Protein AF-J3NZW6-F1 (afdb_monomer)

Solvent-accessible surface area (backbone atoms only — not comparable to full-atom values): 16755 Å² total; per-residue (Å²): 131,81,60,64,91,64,55,76,52,86,97,54,78,79,66,61,95,86,66,55,85,63,60,84,50,62,57,67,63,24,60,74,58,52,78,69,89,64,78,87,44,62,66,60,13,40,50,54,42,51,54,52,52,49,52,54,51,55,58,45,57,79,78,45,99,78,86,88,82,88,79,94,70,63,64,76,53,42,59,76,77,47,64,92,58,64,31,61,64,46,78,59,50,50,42,39,22,74,95,58,57,14,55,60,56,39,45,66,39,48,45,82,31,44,33,48,44,91,82,34,75,76,18,34,40,38,35,33,29,74,49,50,54,59,56,46,49,62,74,70,48,92,53,93,55,52,63,59,27,39,55,59,46,53,62,36,46,88,73,56,74,70,81,76,45,97,67,77,96,82,56,80,75,60,49,58,73,55,36,49,59,56,47,52,50,49,53,52,45,60,70,45,23,66,43,62,50,68,56,65,64,41,43,52,51,42,40,60,76,67,37,48,68,62,52,23,56,80,52,50,27,39,74,49,95,68,63,88,87,54,59,56,46,79,54,54,65,80,92,83,64,71,41,76,67,50,23,52,53,48,49,50,45,74,70,41,81,58,75,29,60,44,38,43,49,38,32,31,52,51,74,80,80,79,77,79,78,80,125

pLDDT: mean 87.05, std 14.54, range [38.03, 98.69]

Foldseek 3Di:
DPDCVQCVDPPDHRDDPPDDPLQVDDQVVLLVQDDDPPNPPSVNSVVSVVVVVVVVVVVVVVPDDDDDDDDPDDLQCVCVVDPPAADLEAEPEACCEPVHCHVQSSLVRPLVRYDACVVPVSRKYKYKHQCQLVVLDVVVPDDPCLVVLLVLLLLLEDDDVVVVDPDDDDDDVCCPVVVCVNVVSVVLSVLQSSLSDPLVVSVVVSCVVRVVVVSQVVSQKDWDPADDPAHQQNLRQDSPDNDPVSSVSSVSSSPHSGSNNIGMIMMGGHDDDPPPPDD

Radius of gyration: 23.33 Å; Cα contacts (8 Å, |Δi|>4): 301; chains: 1; bounding box: 81×37×60 Å

Nearest PDB structures (foldseek):
  6f5z-assembly1_A  TM=4.588E-01  e=3.266E-01  Haloferax volcanii DS2
  6f5z-assembly1_B  TM=4.460E-01  e=4.557E-01  Haloferax volcanii DS2

Sequence (279 aa):
MSNSTFFQEKDVWPMMDSSDPLAGWSLPDVLDSQRGPARKDAYGALYEYIFNRGREFHGQLAFRKISFELCCTDVRLLKDMIPNKKFDRIEASNICDTGYLGIESTLDAVSPMLKTPEVNDKATILMVFLNAVEEVVMSLGPTSDDEKVFEKVMEYMDKPAQFSSLAPFTSMMAAVSLRDEALNFTIRSMAAKDTARDIDMIFDAYMKRFRFDDVGVTRGVQMKEKNTIVEKWPMRFYFNGPTAKAKKEFARLLSSHHIGHERYVEWKAMRKFVIEESL

Secondary structure (DSSP, 8-state):
---TTT--STT---S-TT--GGGGS-HHHHHHT--SS-TT-HHHHHHHHHHHHHHHHHHHHTTS--------S-HHHHHHHSTT--BSEEE-TTTTSTTTTHHHHHHHHHGGGBPPTTT-TT-EEEEEESSHHHHHHHHH-S-TTHHHHHHHHHTTS---GGGG-------TTHHHHHHHHHHHHHHHHHHHGGGGS-HHHHHHHHHHHTTHHHHHHHTTEEE-SS-SSS-SSTT----S---HHHHHHHHHHHTSS--S-PEEEEEEEPPP-------

Structure (mmCIF, N/CA/C/O backbone):
data_AF-J3NZW6-F1
#
_entry.id   AF-J3NZW6-F1
#
loop_
_atom_site.group_PDB
_atom_site.id
_atom_site.type_symbol
_atom_site.label_atom_id
_atom_site.label_alt_id
_atom_site.label_comp_id
_atom_site.label_asym_id
_atom_site.label_entity_id
_atom_site.label_seq_id
_atom_site.pdbx_PDB_ins_code
_atom_site.Cartn_x
_atom_site.Cartn_y
_atom_site.Cartn_z
_atom_site.occupancy
_atom_site.B_iso_or_equiv
_atom_site.auth_seq_id
_atom_site.auth_comp_id
_atom_site.auth_asym_id
_atom_site.auth_atom_id
_atom_site.pdbx_PDB_model_num
ATOM 1 N N . MET A 1 1 ? 21.326 -6.598 25.725 1.00 47.84 1 MET A N 1
ATOM 2 C CA . MET A 1 1 ? 20.199 -7.533 25.512 1.00 47.84 1 MET A CA 1
ATOM 3 C C . MET A 1 1 ? 19.715 -7.330 24.088 1.00 47.84 1 MET A C 1
ATOM 5 O O . MET A 1 1 ? 19.613 -6.173 23.691 1.00 47.84 1 MET A O 1
ATOM 9 N N . SER A 1 2 ? 19.512 -8.394 23.306 1.00 60.72 2 SER A N 1
ATOM 10 C CA . SER A 1 2 ? 18.897 -8.255 21.980 1.00 60.72 2 SER A CA 1
ATOM 11 C C . SER A 1 2 ? 17.422 -7.873 22.147 1.00 60.72 2 SER A C 1
ATOM 13 O O . SER A 1 2 ? 16.807 -8.175 23.170 1.00 60.72 2 SER A O 1
ATOM 15 N N . ASN A 1 3 ? 16.869 -7.141 21.182 1.00 65.31 3 ASN A N 1
ATOM 16 C CA . ASN A 1 3 ? 15.463 -6.758 21.210 1.00 65.31 3 ASN A CA 1
ATOM 17 C C . ASN A 1 3 ? 14.594 -8.011 20.998 1.00 65.31 3 ASN A C 1
ATOM 19 O O . ASN A 1 3 ? 14.574 -8.563 19.898 1.00 65.31 3 ASN A O 1
ATOM 23 N N . SER A 1 4 ? 13.876 -8.444 22.035 1.00 68.88 4 SER A N 1
ATOM 24 C CA . SER A 1 4 ? 13.038 -9.651 22.012 1.00 68.88 4 SER A CA 1
ATOM 25 C C . SER A 1 4 ? 11.886 -9.589 21.005 1.00 68.88 4 SER A C 1
ATOM 27 O O . SER A 1 4 ? 11.333 -10.625 20.663 1.00 68.88 4 SER A O 1
ATOM 29 N N . THR A 1 5 ? 11.532 -8.403 20.501 1.00 68.31 5 THR A N 1
ATOM 30 C CA . THR A 1 5 ? 10.550 -8.255 19.418 1.00 68.31 5 THR A CA 1
ATOM 31 C C . THR A 1 5 ? 11.090 -8.782 18.087 1.00 68.31 5 THR A C 1
ATOM 33 O O . THR A 1 5 ? 10.335 -9.374 17.322 1.00 68.31 5 THR A O 1
ATOM 36 N N . PHE A 1 6 ? 12.388 -8.595 17.820 1.00 67.38 6 PHE A N 1
ATOM 37 C CA . PHE A 1 6 ? 13.026 -8.979 16.554 1.00 67.38 6 PHE A CA 1
ATOM 38 C C . PHE A 1 6 ? 13.769 -10.313 16.637 1.00 67.38 6 PHE A C 1
ATOM 40 O O . PHE A 1 6 ? 13.796 -11.058 15.668 1.00 67.38 6 PHE A O 1
ATOM 47 N N . PHE A 1 7 ? 14.362 -10.634 17.786 1.00 79.81 7 PHE A N 1
ATOM 48 C CA . PHE A 1 7 ? 15.174 -11.839 17.970 1.00 79.81 7 PHE A CA 1
ATOM 49 C C . PHE A 1 7 ? 14.420 -12.851 18.834 1.00 79.81 7 PHE A C 1
ATOM 51 O O . PHE A 1 7 ? 14.743 -13.039 20.007 1.00 79.81 7 PHE A O 1
ATOM 58 N N . GLN A 1 8 ? 13.368 -13.435 18.256 1.00 79.69 8 GLN A N 1
ATOM 59 C CA . GLN A 1 8 ? 12.495 -14.399 18.939 1.00 79.69 8 GLN A CA 1
ATOM 60 C C . GLN A 1 8 ? 13.114 -15.800 18.999 1.00 79.69 8 GLN A C 1
ATOM 62 O O . GLN A 1 8 ? 12.928 -16.519 19.978 1.00 79.69 8 GLN A O 1
ATOM 67 N N . GLU A 1 9 ? 13.895 -16.161 17.981 1.00 82.31 9 GLU A N 1
ATOM 68 C CA . GLU A 1 9 ? 14.569 -17.450 17.878 1.00 82.31 9 GLU A CA 1
ATOM 69 C C . GLU A 1 9 ? 16.084 -17.283 17.986 1.00 82.31 9 GLU A C 1
ATOM 71 O O . GLU A 1 9 ? 16.679 -16.322 17.489 1.00 82.31 9 GLU A O 1
ATOM 76 N N . LYS A 1 10 ? 16.721 -18.226 18.682 1.00 83.00 10 LYS A N 1
ATOM 77 C CA . LYS A 1 10 ? 18.170 -18.229 18.852 1.00 83.00 10 LYS A CA 1
ATOM 78 C C . LYS A 1 10 ? 18.830 -18.657 17.542 1.00 83.00 10 LYS A C 1
ATOM 80 O O . LYS A 1 10 ? 18.403 -19.631 16.936 1.00 83.00 10 LYS A O 1
ATOM 85 N N . ASP A 1 11 ? 19.895 -17.957 17.160 1.00 83.69 11 ASP A N 1
ATOM 86 C CA . ASP A 1 11 ? 20.720 -18.269 15.986 1.00 83.69 11 ASP A CA 1
ATOM 87 C C . ASP A 1 11 ? 19.961 -18.180 14.641 1.00 83.69 11 ASP A C 1
ATOM 89 O O . ASP A 1 11 ? 20.434 -18.681 13.622 1.00 83.69 11 ASP A O 1
ATOM 93 N N . VAL A 1 12 ? 18.815 -17.485 14.620 1.00 83.50 12 VAL A N 1
ATOM 94 C CA . VAL A 1 12 ? 18.025 -17.201 13.414 1.00 83.50 12 VAL A CA 1
ATOM 95 C C . VAL A 1 12 ? 18.106 -15.715 13.087 1.00 83.50 12 VAL A C 1
ATOM 97 O O . VAL A 1 12 ? 17.870 -14.851 13.936 1.00 83.50 12 VAL A O 1
ATOM 100 N N . TRP A 1 13 ? 18.441 -15.409 11.834 1.00 82.38 13 TRP A N 1
ATOM 101 C CA . TRP A 1 13 ? 18.357 -14.050 11.315 1.00 82.38 13 TRP A CA 1
ATOM 102 C C . TRP A 1 13 ? 16.900 -13.751 10.923 1.00 82.38 13 TRP A C 1
ATOM 104 O O . TRP A 1 13 ? 16.357 -14.461 10.079 1.00 82.38 13 TRP A O 1
ATOM 114 N N . PRO A 1 14 ? 16.242 -12.739 11.523 1.00 81.25 14 PRO A N 1
ATOM 115 C CA . PRO A 1 14 ? 14.796 -12.548 11.366 1.00 81.25 14 PRO A CA 1
ATOM 116 C C . PRO A 1 14 ? 14.396 -11.850 10.059 1.00 81.25 14 PRO A C 1
ATOM 118 O O . PRO A 1 14 ? 13.212 -11.768 9.746 1.00 81.25 14 PRO A O 1
ATOM 121 N N . MET A 1 15 ? 15.357 -11.296 9.318 1.00 84.06 15 MET A N 1
ATOM 122 C CA . MET A 1 15 ? 15.111 -10.558 8.078 1.00 84.06 15 MET A CA 1
ATOM 123 C C . MET A 1 15 ? 15.501 -11.414 6.872 1.00 84.06 15 MET A C 1
ATOM 125 O O . MET A 1 15 ? 16.484 -12.145 6.923 1.00 84.06 15 MET A O 1
ATOM 129 N N . MET A 1 16 ? 14.767 -11.307 5.768 1.00 84.81 16 MET A N 1
ATOM 130 C CA . MET A 1 16 ? 15.161 -11.952 4.511 1.00 84.81 16 MET A CA 1
ATOM 131 C C . MET A 1 16 ? 16.402 -11.268 3.926 1.00 84.81 16 MET A C 1
ATOM 133 O O . MET A 1 16 ? 16.649 -10.091 4.199 1.00 84.81 16 MET A O 1
ATOM 137 N N . ASP A 1 17 ? 17.162 -11.981 3.100 1.00 83.94 17 ASP A N 1
ATOM 138 C CA . ASP A 1 17 ? 18.293 -11.432 2.339 1.00 83.94 17 ASP A CA 1
ATOM 139 C C . ASP A 1 17 ? 17.876 -10.291 1.394 1.00 83.94 17 ASP A C 1
ATOM 141 O O . ASP A 1 17 ? 18.661 -9.384 1.132 1.00 83.94 17 ASP A O 1
ATOM 145 N N . SER A 1 18 ? 16.614 -10.289 0.964 1.00 82.88 18 SER A N 1
ATOM 146 C CA . SER A 1 18 ? 15.983 -9.229 0.177 1.00 82.88 18 SER A CA 1
ATOM 147 C C . SER A 1 18 ? 15.475 -8.032 0.997 1.00 82.88 18 SER A C 1
ATOM 149 O O . SER A 1 18 ? 14.780 -7.178 0.449 1.00 82.88 18 SER A O 1
ATOM 151 N N . SER A 1 19 ? 15.725 -7.975 2.310 1.00 87.31 19 SER A N 1
ATOM 152 C CA . SER A 1 19 ? 15.207 -6.888 3.154 1.00 87.31 19 SER A CA 1
ATOM 153 C C . SER A 1 19 ? 15.996 -5.599 2.934 1.00 87.31 19 SER A C 1
ATOM 155 O O . SER A 1 19 ? 17.181 -5.531 3.256 1.00 87.31 19 SER A O 1
ATOM 157 N N . ASP A 1 20 ? 15.318 -4.554 2.464 1.00 90.06 20 ASP A N 1
ATOM 158 C CA . ASP A 1 20 ? 15.887 -3.221 2.259 1.00 90.06 20 ASP A CA 1
ATOM 159 C C . ASP A 1 20 ? 15.124 -2.194 3.118 1.00 90.06 20 ASP A C 1
ATOM 161 O O . ASP A 1 20 ? 13.893 -2.108 3.035 1.00 90.06 20 ASP A O 1
ATOM 165 N N . PRO A 1 21 ? 15.804 -1.384 3.951 1.00 89.94 21 PRO A N 1
ATOM 166 C CA . PRO A 1 21 ? 15.145 -0.364 4.764 1.00 89.94 21 PRO A CA 1
ATOM 167 C C . PRO A 1 21 ? 14.428 0.722 3.942 1.00 89.94 21 PRO A C 1
ATOM 169 O O . PRO A 1 21 ? 13.543 1.387 4.482 1.00 89.94 21 PRO A O 1
ATOM 172 N N . LEU A 1 22 ? 14.752 0.902 2.656 1.00 91.00 22 LEU A N 1
ATOM 173 C CA . LEU A 1 22 ? 14.017 1.788 1.747 1.00 91.00 22 LEU A CA 1
ATOM 174 C C . LEU A 1 22 ? 12.595 1.286 1.466 1.00 91.00 22 LEU A C 1
ATOM 176 O O . LEU A 1 22 ? 11.746 2.091 1.092 1.00 91.00 22 LEU A O 1
ATOM 180 N N . ALA A 1 23 ? 12.305 -0.004 1.669 1.00 88.62 23 ALA A N 1
ATOM 181 C CA . ALA A 1 23 ? 10.992 -0.584 1.386 1.00 88.62 23 ALA A CA 1
ATOM 182 C C . ALA A 1 23 ? 9.859 -0.005 2.246 1.00 88.62 23 ALA A C 1
ATOM 184 O O . ALA A 1 23 ? 8.700 -0.022 1.843 1.00 88.62 23 ALA A O 1
ATOM 185 N N . GLY A 1 24 ? 10.187 0.535 3.422 1.00 86.12 24 GLY A N 1
ATOM 186 C CA . GLY A 1 24 ? 9.211 1.138 4.330 1.00 86.12 24 GLY A CA 1
ATOM 187 C C . GLY A 1 24 ? 8.866 2.599 4.030 1.00 86.12 24 GLY A C 1
ATOM 188 O O . GLY A 1 24 ? 8.102 3.195 4.789 1.00 86.12 24 GLY A O 1
ATOM 189 N N . TRP A 1 25 ? 9.449 3.209 2.991 1.00 91.00 25 TRP A N 1
ATOM 190 C CA . TRP A 1 25 ? 9.383 4.656 2.785 1.00 91.00 25 TRP A CA 1
ATOM 191 C C . TRP A 1 25 ? 9.182 5.042 1.320 1.00 91.00 25 TRP A C 1
ATOM 193 O O . TRP A 1 25 ? 9.655 4.381 0.401 1.00 91.00 25 TRP A O 1
ATOM 203 N N . SER A 1 26 ? 8.516 6.180 1.107 1.00 89.62 26 SER A N 1
ATOM 204 C CA . SER A 1 26 ? 8.363 6.790 -0.217 1.00 89.62 26 SER A CA 1
ATOM 205 C C . SER A 1 26 ? 9.736 7.150 -0.783 1.00 89.62 26 SER A C 1
ATOM 207 O O . SER A 1 26 ? 10.377 8.103 -0.334 1.00 89.62 26 SER A O 1
ATOM 209 N N . LEU A 1 27 ? 10.195 6.386 -1.778 1.00 90.69 27 LEU A N 1
ATOM 210 C CA . LEU A 1 27 ? 11.493 6.614 -2.410 1.00 90.69 27 LEU A CA 1
ATOM 211 C C . LEU A 1 27 ? 11.623 8.037 -2.993 1.00 90.69 27 LEU A C 1
ATOM 213 O O . LEU A 1 27 ? 12.675 8.646 -2.789 1.00 90.69 27 LEU A O 1
ATOM 217 N N . PRO A 1 28 ? 10.604 8.619 -3.664 1.00 88.56 28 PRO A N 1
ATOM 218 C CA . PRO A 1 28 ? 10.657 10.019 -4.080 1.00 88.56 28 PRO A CA 1
ATOM 219 C C . PRO A 1 28 ? 10.885 10.978 -2.909 1.00 88.56 28 PRO A C 1
ATOM 221 O O . PRO A 1 28 ? 11.808 11.785 -2.976 1.00 88.56 28 PRO A O 1
ATOM 224 N N . ASP A 1 29 ? 10.125 10.847 -1.817 1.00 90.81 29 ASP A N 1
ATOM 225 C CA . ASP A 1 29 ? 10.254 11.747 -0.664 1.00 90.81 29 ASP A CA 1
ATOM 226 C C . ASP A 1 29 ? 11.621 11.614 0.011 1.00 90.81 29 ASP A C 1
ATOM 228 O O . ASP A 1 29 ? 12.212 12.611 0.422 1.00 90.81 29 ASP A O 1
ATOM 232 N N . VAL A 1 30 ? 12.142 10.387 0.105 1.00 92.06 30 VAL A N 1
ATOM 233 C CA . VAL A 1 30 ? 13.472 10.114 0.653 1.00 92.06 30 VAL A CA 1
ATOM 234 C C . VAL A 1 30 ? 14.543 10.779 -0.207 1.00 92.06 30 VAL A C 1
ATOM 236 O O . VAL A 1 30 ? 15.325 11.583 0.302 1.00 92.06 30 VAL A O 1
ATOM 239 N N . LEU A 1 31 ? 14.566 10.495 -1.511 1.00 89.56 31 LEU A N 1
ATOM 240 C CA . LEU A 1 31 ? 15.599 11.011 -2.412 1.00 89.56 31 LEU A CA 1
ATOM 241 C C . LEU A 1 31 ? 15.528 12.534 -2.565 1.00 89.56 31 LEU A C 1
ATOM 243 O O . LEU A 1 31 ? 16.568 13.188 -2.624 1.00 89.56 31 LEU A O 1
ATOM 247 N N . ASP A 1 32 ? 14.324 13.104 -2.598 1.00 87.69 32 ASP A N 1
ATOM 248 C CA . ASP A 1 32 ? 14.125 14.547 -2.734 1.00 87.69 32 ASP A CA 1
ATOM 249 C C . ASP A 1 32 ? 14.377 15.294 -1.399 1.00 87.69 32 ASP A C 1
ATOM 251 O O . ASP A 1 32 ? 14.558 16.514 -1.394 1.00 87.69 32 ASP A O 1
ATOM 255 N N . SER A 1 33 ? 14.460 14.583 -0.264 1.00 85.81 33 SER A N 1
ATOM 256 C CA . SER A 1 33 ? 14.823 15.162 1.041 1.00 85.81 33 SER A CA 1
ATOM 257 C C . SER A 1 33 ? 16.326 15.344 1.269 1.00 85.81 33 SER A C 1
ATOM 259 O O . SER A 1 33 ? 16.699 16.034 2.221 1.00 85.81 33 SER A O 1
ATOM 261 N N . GLN A 1 34 ? 17.179 14.764 0.415 1.00 84.06 34 GLN A N 1
ATOM 262 C CA . GLN A 1 34 ? 18.634 14.788 0.567 1.00 84.06 34 GLN A CA 1
ATOM 263 C C . GLN A 1 34 ? 19.181 16.221 0.529 1.00 84.06 34 GLN A C 1
ATOM 265 O O . GLN A 1 34 ? 19.080 16.916 -0.486 1.00 84.06 34 GLN A O 1
ATOM 270 N N . ARG A 1 35 ? 19.812 16.659 1.625 1.00 80.12 35 ARG A N 1
ATOM 271 C CA . ARG A 1 35 ? 20.430 17.999 1.725 1.00 80.12 35 ARG A CA 1
ATOM 272 C C . ARG A 1 35 ? 21.949 17.955 1.867 1.00 80.12 35 ARG A C 1
ATOM 274 O O . ARG A 1 35 ? 22.599 18.984 1.680 1.00 80.12 35 ARG A O 1
ATOM 281 N N . GLY A 1 36 ? 22.511 16.788 2.181 1.00 76.25 36 GLY A N 1
ATOM 282 C CA . GLY A 1 36 ? 23.947 16.584 2.344 1.00 76.25 36 GLY A CA 1
ATOM 283 C C . GLY A 1 36 ? 24.780 16.678 1.049 1.00 76.25 36 GLY A C 1
ATOM 284 O O . GLY A 1 36 ? 24.255 16.643 -0.067 1.00 76.25 36 GLY A O 1
ATOM 285 N N . PRO A 1 37 ? 26.119 16.772 1.178 1.00 82.00 37 PRO A N 1
ATOM 286 C CA . PRO A 1 37 ? 27.039 16.889 0.041 1.00 82.00 37 PRO A CA 1
ATOM 287 C C . PRO A 1 37 ? 27.169 15.595 -0.781 1.00 82.00 37 PRO A C 1
ATOM 289 O O . PRO A 1 37 ? 27.567 15.649 -1.947 1.00 82.00 37 PRO A O 1
ATOM 292 N N . ALA A 1 38 ? 26.821 14.441 -0.202 1.00 84.50 38 ALA A N 1
ATOM 293 C CA . ALA A 1 38 ? 26.913 13.122 -0.827 1.00 84.50 38 ALA A CA 1
ATOM 294 C C . ALA A 1 38 ? 25.751 12.865 -1.804 1.00 84.50 38 ALA A C 1
ATOM 296 O O . ALA A 1 38 ? 24.910 11.996 -1.595 1.00 84.50 38 ALA A O 1
ATOM 297 N N . ARG A 1 39 ? 25.695 13.641 -2.892 1.00 75.81 39 ARG A N 1
ATOM 298 C CA . ARG A 1 39 ? 24.674 13.494 -3.940 1.00 75.81 39 ARG A CA 1
ATOM 299 C C . ARG A 1 39 ? 24.650 12.043 -4.436 1.00 75.81 39 ARG A C 1
ATOM 301 O O . ARG A 1 39 ? 25.685 11.554 -4.882 1.00 75.81 39 ARG A O 1
ATOM 308 N N . LYS A 1 40 ? 23.466 11.412 -4.436 1.00 83.88 40 LYS A N 1
ATOM 309 C CA . LYS A 1 40 ? 23.205 10.001 -4.818 1.00 83.88 40 LYS A CA 1
ATOM 310 C C . LYS A 1 40 ? 23.440 8.947 -3.727 1.00 83.88 40 LYS A C 1
ATOM 312 O O . LYS A 1 40 ? 23.304 7.763 -4.018 1.00 83.88 40 LYS A O 1
ATOM 317 N N . ASP A 1 41 ? 23.737 9.340 -2.493 1.00 90.88 41 ASP A N 1
ATOM 318 C CA . ASP A 1 41 ? 23.682 8.409 -1.361 1.00 90.88 41 ASP A CA 1
ATOM 319 C C . ASP A 1 41 ? 22.223 8.183 -0.921 1.00 90.88 41 ASP A C 1
ATOM 321 O O . ASP A 1 41 ? 21.672 8.969 -0.151 1.00 90.88 41 ASP A O 1
ATOM 325 N N . ALA A 1 42 ? 21.578 7.137 -1.448 1.00 90.19 42 ALA A N 1
ATOM 326 C CA . ALA A 1 42 ? 20.180 6.823 -1.141 1.00 90.19 42 ALA A CA 1
ATOM 327 C C . ALA A 1 42 ? 19.966 6.443 0.336 1.00 90.19 42 ALA A C 1
ATOM 329 O O . ALA A 1 42 ? 18.947 6.806 0.922 1.00 90.19 42 ALA A O 1
ATOM 330 N N . TYR A 1 43 ? 20.936 5.770 0.959 1.00 92.12 43 TYR A N 1
ATOM 331 C CA . TYR A 1 43 ? 20.846 5.376 2.366 1.00 92.12 43 TYR A CA 1
ATOM 332 C C . TYR A 1 43 ? 21.149 6.544 3.305 1.00 92.12 43 TYR A C 1
ATOM 334 O O . TYR A 1 43 ? 20.481 6.699 4.325 1.00 92.12 43 TYR A O 1
ATOM 342 N N . GLY A 1 44 ? 22.089 7.417 2.941 1.00 92.19 44 GLY A N 1
ATOM 343 C CA . GLY A 1 44 ? 22.295 8.693 3.625 1.00 92.19 44 GLY A CA 1
ATOM 344 C C . GLY A 1 44 ? 21.057 9.588 3.546 1.00 92.19 44 GLY A C 1
ATOM 345 O O . GLY A 1 44 ? 20.648 10.162 4.556 1.00 92.19 44 GLY A O 1
ATOM 346 N N . ALA A 1 45 ? 20.399 9.643 2.382 1.00 92.75 45 ALA A N 1
ATOM 347 C CA . ALA A 1 45 ? 19.119 10.333 2.223 1.00 92.75 45 ALA A CA 1
ATOM 348 C C . ALA A 1 45 ? 18.027 9.723 3.120 1.00 92.75 45 ALA A C 1
ATOM 350 O O . ALA A 1 45 ? 17.308 10.456 3.796 1.00 92.75 45 ALA A O 1
ATOM 351 N N . LEU A 1 46 ? 17.944 8.388 3.191 1.00 93.56 46 LEU A N 1
ATOM 352 C CA . LEU A 1 46 ? 17.014 7.694 4.083 1.00 93.56 46 LEU A CA 1
ATOM 353 C C . LEU A 1 46 ? 17.278 8.024 5.555 1.00 93.56 46 LEU A C 1
ATOM 355 O O . LEU A 1 46 ? 16.340 8.310 6.298 1.00 93.56 46 LEU A O 1
ATOM 359 N N . TYR A 1 47 ? 18.542 8.022 5.977 1.00 92.56 47 TYR A N 1
ATOM 360 C CA . TYR A 1 47 ? 18.923 8.400 7.334 1.00 92.56 47 TYR A CA 1
ATOM 361 C C . TYR A 1 47 ? 18.471 9.827 7.665 1.00 92.56 47 TYR A C 1
ATOM 363 O O . TYR A 1 47 ? 17.802 10.032 8.679 1.00 92.56 47 TYR A O 1
ATOM 371 N N . GLU A 1 48 ? 18.785 10.803 6.805 1.00 91.69 48 GLU A N 1
ATOM 372 C CA . GLU A 1 48 ? 18.360 12.196 6.990 1.00 91.69 48 GLU A CA 1
ATOM 373 C C . GLU A 1 48 ? 16.828 12.301 7.064 1.00 91.69 48 GLU A C 1
ATOM 375 O O . GLU A 1 48 ? 16.295 12.975 7.952 1.00 91.69 48 GLU A O 1
ATOM 380 N N . TYR A 1 49 ? 16.115 11.599 6.178 1.00 93.44 49 TYR A N 1
ATOM 381 C CA . TYR A 1 49 ? 14.654 11.569 6.144 1.00 93.44 49 TYR A CA 1
ATOM 382 C C . TYR A 1 49 ? 14.056 11.034 7.453 1.00 93.44 49 TYR A C 1
ATOM 384 O O . TYR A 1 49 ? 13.245 11.713 8.090 1.00 93.44 49 TYR A O 1
ATOM 392 N N . ILE A 1 50 ? 14.482 9.843 7.890 1.00 94.44 50 ILE A N 1
ATOM 393 C CA . ILE A 1 50 ? 13.987 9.194 9.113 1.00 94.44 50 ILE A CA 1
ATOM 394 C C . ILE A 1 50 ? 14.334 10.032 10.339 1.00 94.44 50 ILE A C 1
ATOM 396 O O . ILE A 1 50 ? 13.484 10.228 11.209 1.00 94.44 50 ILE A O 1
ATOM 400 N N . PHE A 1 51 ? 15.558 10.557 10.415 1.00 93.31 51 PHE A N 1
ATOM 401 C CA . PHE A 1 51 ? 15.988 11.389 11.534 1.00 93.31 51 PHE A CA 1
ATOM 402 C C . PHE A 1 51 ? 15.104 12.634 11.670 1.00 93.31 51 PHE A C 1
ATOM 404 O O . PHE A 1 51 ? 14.616 12.941 12.762 1.00 93.31 51 PHE A O 1
ATOM 411 N N . ASN A 1 52 ? 14.829 13.319 10.559 1.00 93.69 52 ASN A N 1
ATOM 412 C CA . ASN A 1 52 ? 13.954 14.488 10.554 1.00 93.69 52 ASN A CA 1
ATO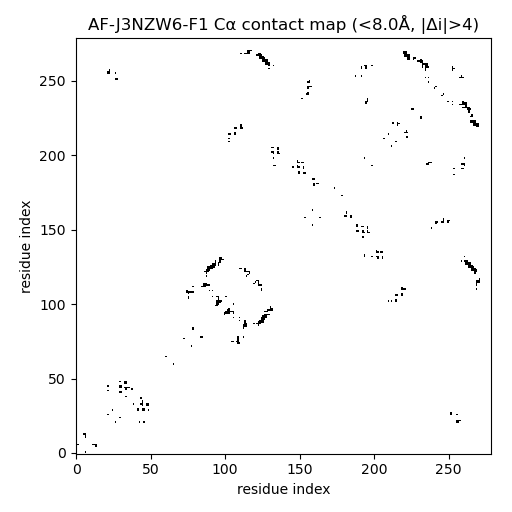M 413 C C . ASN A 1 52 ? 12.511 14.121 10.923 1.00 93.69 52 ASN A C 1
ATOM 415 O O . ASN A 1 52 ? 11.925 14.773 11.791 1.00 93.69 52 ASN A O 1
ATOM 419 N N . ARG A 1 53 ? 11.964 13.033 10.366 1.00 94.56 53 ARG A N 1
ATOM 420 C CA . ARG A 1 53 ? 10.613 12.562 10.708 1.00 94.56 53 ARG A CA 1
ATOM 421 C C . ARG A 1 53 ? 10.498 12.154 12.178 1.00 94.56 53 ARG A C 1
ATOM 423 O O . ARG A 1 53 ? 9.489 12.442 12.819 1.00 94.56 53 ARG A O 1
ATOM 430 N N . GLY A 1 54 ? 11.543 11.548 12.740 1.00 95.00 54 GLY A N 1
ATOM 431 C CA . GLY A 1 54 ? 11.637 11.217 14.160 1.00 95.00 54 GLY A CA 1
ATOM 432 C C . GLY A 1 54 ? 11.632 12.461 15.051 1.00 95.00 54 GLY A C 1
ATOM 433 O O . GLY A 1 54 ? 10.922 12.492 16.056 1.00 95.00 54 GLY A O 1
ATOM 434 N N . ARG A 1 55 ? 12.352 13.523 14.664 1.00 95.19 55 ARG A N 1
ATOM 435 C CA . ARG A 1 55 ? 12.324 14.811 15.379 1.00 95.19 55 ARG A CA 1
ATOM 436 C C . ARG A 1 55 ? 10.952 15.474 15.329 1.00 95.19 55 ARG A C 1
ATOM 438 O O . ARG A 1 55 ? 10.486 15.967 16.355 1.00 95.19 55 ARG A O 1
ATOM 445 N N . GLU A 1 56 ? 10.310 15.479 14.164 1.00 94.81 56 GLU A N 1
ATOM 446 C CA . GLU A 1 56 ? 8.948 15.997 13.994 1.00 94.81 56 GLU A CA 1
ATOM 447 C C . GLU A 1 56 ? 7.963 15.231 14.879 1.00 94.81 56 GLU A C 1
ATOM 449 O O . GLU A 1 56 ? 7.219 15.840 15.648 1.00 94.81 56 GLU A O 1
ATOM 454 N N . PHE A 1 57 ? 8.008 13.898 14.826 1.00 94.25 57 PHE A N 1
ATOM 455 C CA . PHE A 1 57 ? 7.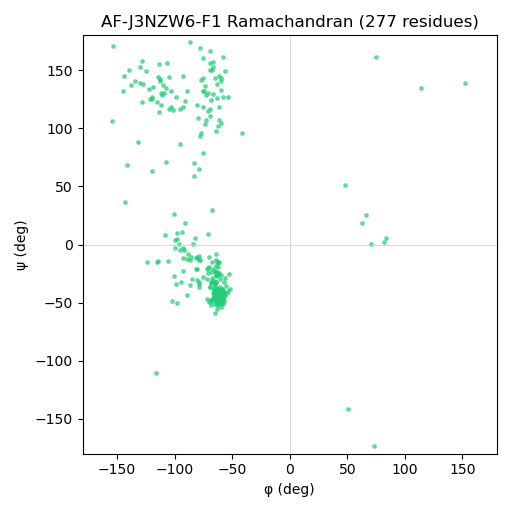164 13.027 15.634 1.00 94.25 57 PHE A CA 1
ATOM 456 C C . PHE A 1 57 ? 7.380 13.249 17.134 1.00 94.25 57 PHE A C 1
ATOM 458 O O . PHE A 1 57 ? 6.414 13.478 17.859 1.00 94.25 57 PHE A O 1
ATOM 465 N N . HIS A 1 58 ? 8.633 13.277 17.594 1.00 94.19 58 HIS A N 1
ATOM 466 C CA . HIS A 1 58 ? 8.965 13.583 18.986 1.00 94.19 58 HIS A CA 1
ATOM 467 C C . HIS A 1 58 ? 8.433 14.960 19.409 1.00 94.19 58 HIS A C 1
ATOM 469 O O . HIS A 1 58 ? 7.866 15.102 20.490 1.00 94.19 58 HIS A O 1
ATOM 475 N N . GLY A 1 59 ? 8.544 15.967 18.536 1.00 94.81 59 GLY A N 1
ATOM 476 C CA . GLY A 1 59 ? 7.940 17.278 18.759 1.00 94.81 59 GLY A CA 1
ATOM 477 C C . GLY A 1 59 ? 6.422 17.203 18.946 1.00 94.81 59 GLY A C 1
ATOM 478 O O . GLY A 1 59 ? 5.887 17.858 19.834 1.00 94.81 59 GLY A O 1
ATOM 479 N N . GLN A 1 60 ? 5.722 16.367 18.173 1.00 94.25 60 GLN A N 1
ATOM 480 C CA . GLN A 1 60 ? 4.275 16.166 18.320 1.00 94.25 60 GLN A CA 1
ATOM 481 C C . GLN A 1 60 ? 3.895 15.444 19.622 1.00 94.25 60 GLN A C 1
ATOM 483 O O . GLN A 1 60 ? 2.837 15.749 20.178 1.00 94.25 60 GLN A O 1
ATOM 488 N N . LEU A 1 61 ? 4.733 14.532 20.134 1.00 92.56 61 LEU A N 1
ATOM 489 C CA . LEU A 1 61 ? 4.480 13.836 21.406 1.00 92.56 61 LEU A CA 1
ATOM 490 C C . LEU A 1 61 ? 4.373 14.807 22.592 1.00 92.56 61 LEU A C 1
ATOM 492 O O . LEU A 1 61 ? 3.624 14.539 23.525 1.00 92.56 61 LEU A O 1
ATOM 496 N N . ALA A 1 62 ? 5.064 15.950 22.542 1.00 90.50 62 ALA A N 1
ATOM 497 C CA . ALA A 1 62 ? 4.999 16.961 23.598 1.00 90.50 62 ALA A CA 1
ATOM 498 C C . ALA A 1 62 ? 3.630 17.662 23.693 1.00 90.50 62 ALA A C 1
ATOM 500 O O . ALA A 1 62 ? 3.275 18.179 24.750 1.00 90.50 62 ALA A O 1
ATOM 501 N N . PHE A 1 63 ? 2.855 17.684 22.603 1.00 93.88 63 PHE A N 1
ATOM 502 C CA . PHE A 1 63 ? 1.601 18.446 22.516 1.00 93.88 63 PHE A CA 1
ATOM 503 C C . PHE A 1 63 ? 0.358 17.574 22.347 1.00 93.88 63 PHE A C 1
ATOM 505 O O . PHE A 1 63 ? -0.763 18.056 22.513 1.00 93.88 63 PHE A O 1
ATOM 512 N N . ARG A 1 64 ? 0.521 16.297 21.991 1.00 94.38 64 ARG A N 1
ATOM 513 C CA . ARG A 1 64 ? -0.592 15.382 21.730 1.00 94.38 64 ARG A CA 1
ATOM 514 C C . ARG A 1 64 ? -0.696 14.336 22.824 1.00 94.38 64 ARG A C 1
ATOM 516 O O . ARG A 1 64 ? 0.288 13.720 23.215 1.00 94.38 64 ARG A O 1
ATOM 523 N N . LYS A 1 65 ? -1.925 14.058 23.254 1.00 94.00 65 LYS A N 1
ATOM 524 C CA . LYS A 1 65 ? -2.214 12.922 24.129 1.00 94.00 65 LYS A CA 1
ATOM 525 C C . LYS A 1 65 ? -2.213 11.641 23.297 1.00 94.00 65 LYS A C 1
ATOM 527 O O . LYS A 1 65 ? -3.212 11.321 22.659 1.00 94.00 65 LYS A O 1
ATOM 532 N N . ILE A 1 66 ? -1.081 10.945 23.285 1.00 92.12 66 ILE A N 1
ATOM 533 C CA . ILE A 1 66 ? -0.885 9.708 22.526 1.00 92.12 66 ILE A CA 1
ATOM 534 C C . ILE A 1 66 ? -0.568 8.575 23.501 1.00 92.12 66 ILE A C 1
ATOM 536 O O . ILE A 1 66 ? 0.233 8.736 24.418 1.00 92.12 66 ILE A O 1
ATOM 540 N N . SER A 1 67 ? -1.200 7.425 23.291 1.00 92.25 67 SER A N 1
ATOM 541 C CA . SER A 1 67 ? -0.906 6.174 23.987 1.00 92.25 67 SER A CA 1
ATOM 542 C C . SER A 1 67 ? -0.730 5.070 22.957 1.00 92.25 67 SER A C 1
ATOM 544 O O . SER A 1 67 ? -1.510 4.994 22.008 1.00 92.25 67 SER A O 1
ATOM 546 N N . PHE A 1 68 ? 0.260 4.209 23.169 1.00 90.50 68 PHE A N 1
ATOM 547 C CA . PHE A 1 68 ? 0.512 3.052 22.320 1.00 90.50 68 PHE A CA 1
ATOM 548 C C . PHE A 1 68 ? 0.115 1.782 23.060 1.00 90.50 68 PHE A C 1
ATOM 550 O O . PHE A 1 68 ? 0.457 1.607 24.227 1.00 90.50 68 PHE A O 1
ATOM 557 N N . GLU A 1 69 ? -0.582 0.897 22.361 1.00 90.00 69 GLU A N 1
ATOM 558 C CA . GLU A 1 69 ? -0.873 -0.456 22.814 1.00 90.00 69 GLU A CA 1
ATOM 559 C C . GLU A 1 69 ? -0.442 -1.403 21.702 1.00 90.00 69 GLU A C 1
ATOM 561 O O . GLU A 1 69 ? -0.856 -1.239 20.555 1.00 90.00 69 GLU A O 1
ATOM 566 N N . LEU A 1 70 ? 0.448 -2.336 22.032 1.00 89.12 70 LEU A N 1
ATOM 567 C CA . LEU A 1 70 ? 1.010 -3.279 21.077 1.00 89.12 70 LEU A CA 1
ATOM 568 C C . LEU A 1 70 ? 0.494 -4.674 21.414 1.00 89.12 70 LEU A C 1
ATOM 570 O O . LEU A 1 70 ? 0.750 -5.195 22.498 1.00 89.12 70 LEU A O 1
ATOM 574 N N . CYS A 1 71 ? -0.209 -5.278 20.462 1.00 86.44 71 CYS A N 1
ATOM 575 C CA . CYS A 1 71 ? -0.696 -6.646 20.548 1.00 86.44 71 CYS A CA 1
ATOM 576 C C . CYS A 1 71 ? 0.029 -7.485 19.494 1.00 86.44 71 CYS A C 1
ATOM 578 O O . CYS A 1 71 ? -0.158 -7.266 18.301 1.00 86.44 71 CYS A O 1
ATOM 580 N N . CYS A 1 72 ? 0.844 -8.444 19.928 1.00 87.06 72 CYS A N 1
ATOM 581 C CA . CYS A 1 72 ? 1.464 -9.425 19.039 1.00 87.06 72 CYS A CA 1
ATOM 582 C C . CYS A 1 72 ? 0.592 -10.684 19.027 1.00 87.06 72 CYS A C 1
ATOM 584 O O . CYS A 1 72 ? 0.757 -11.566 19.867 1.00 87.06 72 CYS A O 1
ATOM 586 N N . THR A 1 73 ? -0.415 -10.715 18.156 1.00 88.44 73 THR A N 1
ATOM 587 C CA . THR A 1 73 ? -1.353 -11.839 18.049 1.00 88.44 73 THR A CA 1
ATOM 588 C C . THR A 1 73 ? -1.934 -11.934 16.643 1.00 88.44 73 THR A C 1
ATOM 590 O O . THR A 1 73 ? -1.796 -11.016 15.834 1.00 88.44 73 THR A O 1
ATOM 593 N N . ASP A 1 74 ? -2.647 -13.022 16.382 1.00 91.56 74 ASP A N 1
ATOM 594 C CA . ASP A 1 74 ? -3.502 -13.158 15.212 1.00 91.56 74 ASP A CA 1
ATOM 595 C C . ASP A 1 74 ? -4.690 -12.182 15.288 1.00 91.56 74 ASP A C 1
ATOM 597 O O . ASP A 1 74 ? -5.412 -12.133 16.289 1.00 91.56 74 ASP A O 1
ATOM 601 N N . VAL A 1 75 ? -4.928 -11.418 14.217 1.00 93.19 75 VAL A N 1
ATOM 602 C CA . VAL A 1 75 ? -6.009 -10.416 14.157 1.00 93.19 75 VAL A CA 1
ATOM 603 C C . VAL A 1 75 ? -7.391 -11.011 14.454 1.00 93.19 75 VAL A C 1
ATOM 605 O O . VAL A 1 75 ? -8.249 -10.324 15.006 1.00 93.19 75 VAL A O 1
ATOM 608 N N . ARG A 1 76 ? -7.609 -12.299 14.157 1.00 94.31 76 ARG A N 1
ATOM 609 C CA . ARG A 1 76 ? -8.881 -13.000 14.401 1.00 94.31 76 ARG A CA 1
ATOM 610 C C . ARG A 1 76 ? -9.206 -13.118 15.891 1.00 94.31 76 ARG A C 1
ATOM 612 O O . ARG A 1 76 ? -10.375 -13.227 16.249 1.00 94.31 76 ARG A O 1
ATOM 619 N N . LEU A 1 77 ? -8.184 -13.057 16.745 1.00 93.94 77 LEU A N 1
ATOM 620 C CA . LEU A 1 77 ? -8.298 -13.108 18.204 1.00 93.94 77 LEU A CA 1
ATOM 621 C C . LEU A 1 77 ? -8.401 -11.712 18.833 1.00 93.94 77 LEU A C 1
ATOM 623 O O . LEU A 1 77 ? -8.704 -11.578 20.018 1.00 93.94 77 LEU A O 1
ATOM 627 N N . LEU A 1 78 ? -8.148 -10.650 18.059 1.00 91.31 78 LEU A N 1
ATOM 628 C CA . LEU A 1 78 ? -7.992 -9.300 18.593 1.00 91.31 78 LEU A CA 1
ATOM 629 C C . LEU A 1 78 ? -9.268 -8.794 19.279 1.00 91.31 78 LEU A C 1
ATOM 631 O O . LEU A 1 78 ? -9.185 -8.182 20.343 1.00 91.31 78 LEU A O 1
ATOM 635 N N . LYS A 1 79 ? -10.446 -9.103 18.722 1.00 87.38 79 LYS A N 1
ATOM 636 C CA . LYS A 1 79 ? -11.746 -8.715 19.297 1.00 87.38 79 LYS A CA 1
ATOM 637 C C . LYS A 1 79 ? 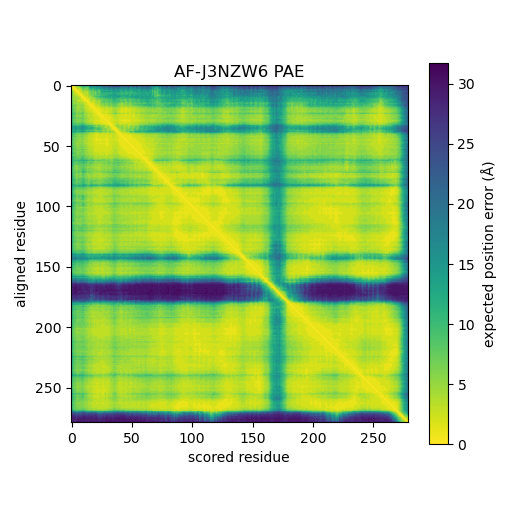-11.943 -9.222 20.733 1.00 87.38 79 LYS A C 1
ATOM 639 O O . LYS A 1 79 ? -12.588 -8.542 21.528 1.00 87.38 79 LYS A O 1
ATOM 644 N N . ASP A 1 80 ? -11.373 -10.385 21.052 1.00 88.69 80 ASP A N 1
ATOM 645 C CA . ASP A 1 80 ? -11.515 -11.036 22.354 1.00 88.69 80 ASP A CA 1
ATOM 646 C C . ASP A 1 80 ? -10.481 -10.496 23.353 1.00 88.69 80 ASP A C 1
ATOM 648 O O . ASP A 1 80 ? -10.757 -10.417 24.549 1.00 88.69 80 ASP A O 1
ATOM 652 N N . MET A 1 81 ? -9.307 -10.064 22.872 1.00 89.38 81 MET A N 1
ATOM 653 C CA . MET A 1 81 ? -8.263 -9.472 23.718 1.00 89.38 81 MET A CA 1
ATOM 654 C C . MET A 1 81 ? -8.533 -8.013 24.089 1.00 89.38 81 MET A C 1
ATOM 656 O O . MET A 1 81 ? -8.163 -7.576 25.178 1.00 89.38 81 MET A O 1
ATOM 660 N N . ILE A 1 82 ? -9.158 -7.250 23.190 1.00 89.56 82 ILE A N 1
ATOM 661 C CA . ILE A 1 82 ? -9.523 -5.848 23.423 1.00 89.56 82 ILE A CA 1
ATOM 662 C C . ILE A 1 82 ? -11.038 -5.648 23.308 1.00 89.56 82 ILE A C 1
ATOM 664 O O . ILE A 1 82 ? -11.511 -4.901 22.440 1.00 89.56 82 ILE A O 1
ATOM 668 N N . PRO A 1 83 ? -11.818 -6.299 24.194 1.00 85.19 83 PRO A N 1
ATOM 669 C CA . PRO A 1 83 ? -13.265 -6.251 24.124 1.00 85.19 83 PRO A CA 1
ATOM 670 C C . PRO A 1 83 ? -13.746 -4.805 24.248 1.00 85.19 83 PRO A C 1
ATOM 672 O O . PRO A 1 83 ? -13.200 -3.998 25.003 1.00 85.19 83 PRO A O 1
ATOM 675 N N . ASN A 1 84 ? -14.801 -4.478 23.504 1.00 87.38 84 ASN A N 1
ATOM 676 C CA . ASN A 1 84 ? -15.457 -3.164 23.478 1.00 87.38 84 ASN A CA 1
ATOM 677 C C . ASN A 1 84 ? -14.671 -2.020 22.815 1.00 87.38 84 ASN A C 1
ATOM 679 O O . ASN A 1 84 ? -15.200 -0.908 22.731 1.00 87.38 84 ASN A O 1
ATOM 683 N N . LYS A 1 85 ? -13.457 -2.245 22.292 1.00 93.19 85 LYS A N 1
ATOM 684 C CA . LYS A 1 85 ? -12.773 -1.207 21.510 1.00 93.19 85 LYS A CA 1
ATOM 685 C C . LYS A 1 85 ? -13.399 -1.056 20.126 1.00 93.19 85 LYS A C 1
ATOM 687 O O . LYS A 1 85 ? -13.624 -2.029 19.409 1.00 93.19 85 LYS A O 1
ATOM 692 N N . LYS A 1 86 ? -13.659 0.199 19.753 1.00 96.31 86 LYS A N 1
ATOM 693 C CA . LYS A 1 86 ? -14.144 0.596 18.430 1.00 96.31 86 LYS A CA 1
ATOM 694 C C . LYS A 1 86 ? -13.248 1.679 17.849 1.00 96.31 86 LYS A C 1
ATOM 696 O O . LYS A 1 86 ? -12.887 2.622 18.553 1.00 96.31 86 LYS A O 1
ATOM 701 N N . PHE A 1 87 ? -12.942 1.575 16.564 1.00 97.44 87 PHE A N 1
ATOM 702 C CA . PHE A 1 87 ? -11.949 2.415 15.904 1.00 97.44 87 PHE A CA 1
ATOM 703 C C . PHE A 1 87 ? -12.581 3.363 14.884 1.00 97.44 87 PHE A C 1
ATOM 705 O O . PHE A 1 87 ? -13.518 3.006 14.172 1.00 97.44 87 PHE A O 1
ATOM 712 N N . ASP A 1 88 ? -12.043 4.583 14.805 1.00 98.06 88 ASP A N 1
ATOM 713 C CA . ASP A 1 88 ? -12.333 5.535 13.722 1.00 98.06 88 ASP A CA 1
ATOM 714 C C . ASP A 1 88 ? -11.620 5.140 12.423 1.00 98.06 88 ASP A C 1
ATOM 716 O O . ASP A 1 88 ? -12.067 5.454 11.322 1.00 98.06 88 ASP A O 1
ATOM 720 N N . ARG A 1 89 ? -10.483 4.455 12.542 1.00 97.88 89 ARG A N 1
ATOM 721 C CA . ARG A 1 89 ? -9.711 3.960 11.413 1.00 97.88 89 ARG A CA 1
ATOM 722 C C . ARG A 1 89 ? -9.087 2.627 11.767 1.00 97.88 89 ARG A C 1
ATOM 724 O O . ARG A 1 89 ? -8.467 2.510 12.820 1.00 97.88 89 ARG A O 1
ATOM 731 N N . ILE A 1 90 ? -9.231 1.667 10.870 1.00 98.00 90 ILE A N 1
ATOM 732 C CA . ILE A 1 90 ? -8.520 0.395 10.925 1.00 98.00 90 ILE A CA 1
ATOM 733 C C . ILE A 1 90 ? -7.690 0.305 9.654 1.00 98.00 90 ILE A C 1
ATOM 735 O O . ILE A 1 90 ? -8.231 0.450 8.565 1.00 98.00 90 ILE A O 1
ATOM 739 N N . GLU A 1 91 ? -6.389 0.089 9.781 1.00 97.44 91 GLU A N 1
ATOM 740 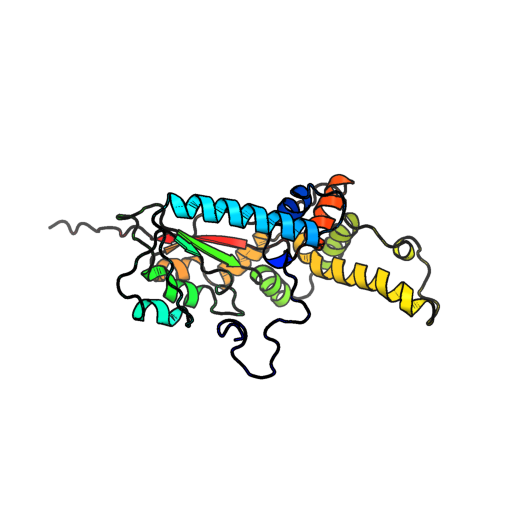C CA . GLU A 1 91 ? -5.530 -0.282 8.661 1.00 97.44 91 GLU A CA 1
ATOM 741 C C . GLU A 1 91 ? -5.214 -1.770 8.809 1.00 97.44 91 GLU A C 1
ATOM 743 O O . GLU A 1 91 ? -4.627 -2.175 9.809 1.00 97.44 91 GLU A O 1
ATOM 748 N N . ALA A 1 92 ? -5.652 -2.586 7.851 1.00 96.88 92 ALA A N 1
ATOM 749 C CA . ALA A 1 92 ? -5.441 -4.034 7.882 1.00 96.88 92 ALA A CA 1
ATOM 750 C C . ALA A 1 92 ? -4.265 -4.486 6.996 1.00 96.88 92 ALA A C 1
ATOM 752 O O . ALA A 1 92 ? -4.012 -5.681 6.880 1.00 96.88 92 ALA A O 1
ATOM 753 N N . SER A 1 93 ? -3.531 -3.547 6.387 1.00 94.94 93 SER A N 1
ATOM 754 C CA . SER A 1 93 ? -2.443 -3.845 5.448 1.00 94.94 93 SER A CA 1
ATOM 755 C C . SER A 1 93 ? -2.900 -4.831 4.350 1.00 94.94 93 SER A C 1
ATOM 757 O O . SER A 1 93 ? -4.033 -4.734 3.867 1.00 94.94 93 SER A O 1
ATOM 759 N N . ASN A 1 94 ? -2.028 -5.760 3.955 1.00 96.31 94 ASN A N 1
ATOM 760 C CA . ASN A 1 94 ? -2.212 -6.754 2.903 1.00 96.31 94 ASN A CA 1
ATOM 761 C C . ASN A 1 94 ? -2.728 -8.116 3.376 1.00 96.31 94 ASN A C 1
ATOM 763 O O . ASN A 1 94 ? -2.795 -9.058 2.591 1.00 96.31 94 ASN A O 1
ATOM 767 N N . ILE A 1 95 ? -3.175 -8.241 4.630 1.00 97.12 95 ILE A N 1
ATOM 768 C CA . ILE A 1 95 ? -3.709 -9.521 5.128 1.00 97.12 95 ILE A CA 1
ATOM 769 C C . ILE A 1 95 ? -4.988 -9.957 4.387 1.00 97.12 95 ILE A C 1
ATOM 771 O O . ILE A 1 95 ? -5.399 -11.109 4.492 1.00 97.12 95 ILE A O 1
ATOM 775 N N . CYS A 1 96 ? -5.601 -9.044 3.626 1.00 97.56 96 CYS A N 1
ATOM 776 C CA . CYS A 1 96 ? -6.775 -9.279 2.792 1.00 97.56 96 CYS A CA 1
ATOM 777 C C . CYS A 1 96 ? -6.497 -9.980 1.449 1.00 97.56 96 CYS A C 1
ATOM 779 O O . CYS A 1 96 ? -7.453 -10.446 0.823 1.00 97.56 96 CYS A O 1
ATOM 781 N N . ASP A 1 97 ? -5.238 -10.077 1.006 1.00 97.50 97 ASP A N 1
ATOM 782 C CA . ASP A 1 97 ? -4.872 -10.900 -0.155 1.00 97.50 97 ASP A CA 1
ATOM 783 C C . ASP A 1 97 ? -5.095 -12.392 0.160 1.00 97.50 97 ASP A C 1
ATOM 785 O O . ASP A 1 97 ? -5.040 -12.811 1.324 1.00 97.50 97 ASP A O 1
ATOM 789 N N . THR A 1 98 ? -5.356 -13.220 -0.859 1.00 95.25 98 THR A N 1
ATOM 790 C CA . THR A 1 98 ? -5.695 -14.638 -0.626 1.00 95.25 98 THR A CA 1
ATOM 791 C C . THR A 1 98 ? -4.543 -15.458 -0.065 1.00 95.25 98 THR A C 1
ATOM 793 O O . THR A 1 98 ? -4.786 -16.401 0.685 1.00 95.25 98 THR A O 1
ATOM 796 N N . GLY A 1 99 ? -3.301 -15.072 -0.370 1.00 92.25 99 GLY A N 1
ATOM 797 C CA . GLY A 1 99 ? -2.099 -15.672 0.211 1.00 92.25 99 GLY A CA 1
ATOM 798 C C . GLY A 1 99 ? -1.956 -15.472 1.727 1.00 92.25 99 GLY A C 1
ATOM 799 O O . GLY A 1 99 ? -1.074 -16.082 2.328 1.00 92.25 99 GLY A O 1
ATOM 800 N N . TYR A 1 100 ? -2.809 -14.647 2.347 1.00 94.88 100 TYR A N 1
ATOM 801 C CA . TYR A 1 100 ? -2.853 -14.420 3.793 1.00 94.88 100 TYR A CA 1
ATOM 802 C C . TYR A 1 100 ? -4.191 -14.886 4.391 1.00 94.88 100 TYR A C 1
ATOM 804 O O . TYR A 1 100 ? -4.438 -16.086 4.484 1.00 94.88 100 TYR A O 1
ATOM 812 N N . LEU A 1 101 ? -5.056 -13.970 4.846 1.00 96.56 101 LEU A N 1
ATOM 813 C CA . LEU A 1 101 ? -6.375 -14.313 5.397 1.00 96.56 101 LEU A CA 1
ATOM 814 C C . LEU A 1 101 ? -7.482 -14.273 4.341 1.00 96.56 101 LEU A C 1
ATOM 816 O O . LEU A 1 101 ? -8.532 -14.893 4.532 1.00 96.56 101 LEU A O 1
ATOM 820 N N . GLY A 1 102 ? -7.279 -13.524 3.257 1.00 97.69 102 GLY A N 1
ATOM 821 C CA . GLY A 1 102 ? -8.321 -13.221 2.289 1.00 97.69 102 GLY A CA 1
ATOM 822 C C . GLY A 1 102 ? -9.318 -12.174 2.794 1.00 97.69 102 GLY A C 1
ATOM 823 O O . GLY A 1 102 ? -9.443 -11.896 3.994 1.00 97.69 102 GLY A O 1
ATOM 824 N N . ILE A 1 103 ? -10.054 -11.578 1.855 1.00 98.00 103 ILE A N 1
ATOM 825 C CA . ILE A 1 103 ? -10.982 -10.472 2.131 1.00 98.00 103 ILE A CA 1
ATOM 826 C C . ILE A 1 103 ? -12.073 -10.854 3.137 1.00 98.00 103 ILE A C 1
ATOM 828 O O . ILE A 1 103 ? -12.417 -10.064 4.015 1.00 98.00 103 ILE A O 1
ATOM 832 N N . GLU A 1 104 ? -12.571 -12.085 3.044 1.00 97.31 104 GLU A N 1
ATOM 833 C CA . GLU A 1 104 ? -13.678 -12.576 3.853 1.00 97.31 104 GLU A CA 1
ATOM 834 C C . GLU A 1 104 ? -13.307 -12.640 5.342 1.00 97.31 104 GLU A C 1
ATOM 836 O O . GLU A 1 104 ? -13.885 -11.926 6.166 1.00 97.31 104 GLU A O 1
ATOM 841 N N . SER A 1 105 ? -12.269 -13.414 5.671 1.00 97.50 105 SER A N 1
ATOM 842 C CA . SER A 1 105 ? -11.789 -13.565 7.049 1.00 97.50 105 SER A CA 1
ATOM 843 C C . SER A 1 105 ? -11.247 -12.254 7.619 1.00 97.50 105 SER A C 1
ATOM 845 O O . SER A 1 105 ? -11.377 -11.994 8.817 1.00 97.50 105 SER A O 1
ATOM 847 N N . THR A 1 106 ? -10.652 -11.406 6.772 1.00 98.00 106 THR A N 1
ATOM 848 C CA . THR A 1 106 ? -10.184 -10.082 7.196 1.00 98.00 106 THR A CA 1
ATOM 849 C C . THR A 1 106 ? -11.361 -9.229 7.650 1.00 98.00 106 THR A C 1
ATOM 851 O O . THR A 1 106 ? -11.345 -8.713 8.768 1.00 98.00 106 THR A O 1
ATOM 854 N N . LEU A 1 107 ? -12.407 -9.101 6.827 1.00 98.00 107 LEU A N 1
ATOM 855 C CA . LEU A 1 107 ? -13.579 -8.310 7.188 1.00 98.00 107 LEU A CA 1
ATOM 856 C C . LEU A 1 107 ? -14.337 -8.908 8.379 1.00 98.00 107 LEU A C 1
ATOM 858 O O . LEU A 1 107 ? -14.827 -8.126 9.192 1.00 98.00 107 LEU A O 1
ATOM 862 N N . ASP A 1 108 ? -14.387 -10.232 8.546 1.00 96.56 108 ASP A N 1
ATOM 863 C CA . ASP A 1 108 ? -14.947 -10.855 9.758 1.00 96.56 108 ASP A CA 1
ATOM 864 C C . ASP A 1 108 ? -14.220 -10.423 11.030 1.00 96.56 108 ASP A C 1
ATOM 866 O O . ASP A 1 108 ? -14.851 -10.157 12.056 1.00 96.56 108 ASP A O 1
ATOM 870 N N . ALA A 1 109 ? -12.891 -10.332 10.966 1.00 96.19 109 ALA A N 1
ATOM 871 C CA . ALA A 1 109 ? -12.078 -9.943 12.108 1.00 96.19 109 ALA A CA 1
ATOM 872 C C . ALA A 1 109 ? -12.233 -8.452 12.439 1.00 96.19 109 ALA A C 1
ATOM 874 O O . ALA A 1 109 ? -12.420 -8.095 13.604 1.00 96.19 109 ALA A O 1
ATOM 875 N N . VAL A 1 110 ? -12.169 -7.571 11.432 1.00 96.81 110 VAL A N 1
ATOM 876 C CA . VAL A 1 110 ? -12.024 -6.126 11.682 1.00 96.81 110 VAL A CA 1
ATOM 877 C C . VAL A 1 110 ? -13.312 -5.313 11.572 1.00 96.81 110 VAL A C 1
ATOM 879 O O . VAL A 1 110 ? -13.435 -4.287 12.245 1.00 96.81 110 VAL A O 1
ATOM 882 N N . SER A 1 111 ? -14.301 -5.745 10.781 1.00 96.69 111 SER A N 1
ATOM 883 C CA . SER A 1 111 ? -15.553 -4.986 10.600 1.00 96.69 111 SER A CA 1
ATOM 884 C C . SER A 1 111 ? -16.315 -4.775 11.909 1.00 96.69 111 SER A C 1
ATOM 886 O O . SER A 1 111 ? -16.727 -3.641 12.175 1.00 96.69 111 SER A O 1
ATOM 888 N N . PRO A 1 112 ? -16.434 -5.784 12.799 1.00 95.00 112 PRO A N 1
ATOM 889 C CA . PRO A 1 112 ? -17.070 -5.597 14.097 1.00 95.00 112 PRO A CA 1
ATOM 890 C C . PRO A 1 112 ? -16.336 -4.610 15.002 1.00 95.00 112 PRO A C 1
ATOM 892 O O . PRO A 1 112 ? -16.915 -4.172 15.986 1.00 95.00 112 PRO A O 1
ATOM 895 N N . MET A 1 113 ? -15.086 -4.249 14.722 1.00 96.31 113 MET A N 1
ATOM 896 C CA . MET A 1 113 ? -14.308 -3.307 15.530 1.00 96.31 113 MET A CA 1
ATOM 897 C C . MET A 1 113 ? -14.388 -1.875 14.981 1.00 96.31 113 MET A C 1
ATOM 899 O O . MET A 1 113 ? -13.897 -0.942 15.612 1.00 96.31 113 MET A O 1
ATOM 903 N N . LEU A 1 114 ? -15.043 -1.656 13.839 1.00 97.56 114 LEU A N 1
ATOM 904 C CA . LEU A 1 114 ? -15.257 -0.321 13.293 1.00 97.56 114 LEU A CA 1
ATOM 905 C C . LEU A 1 114 ? -16.381 0.408 14.048 1.00 97.56 114 LEU A C 1
ATOM 907 O O . LEU A 1 114 ? -17.391 -0.193 14.432 1.00 97.56 114 LEU A O 1
ATOM 911 N N . LYS A 1 115 ? -16.219 1.716 14.276 1.00 97.81 115 LYS A N 1
ATOM 912 C CA . LYS A 1 115 ? -17.314 2.558 14.782 1.00 97.81 115 LYS A CA 1
ATOM 913 C C . LYS A 1 115 ? -18.480 2.577 13.793 1.00 97.81 115 LYS A C 1
ATOM 915 O O . LYS A 1 115 ? -18.286 2.534 12.580 1.00 97.81 115 LYS A O 1
ATOM 920 N N . THR A 1 116 ? -19.695 2.637 14.330 1.00 95.75 116 THR A N 1
ATOM 921 C CA . THR A 1 116 ? -20.905 2.693 13.510 1.00 95.75 116 THR A CA 1
ATOM 922 C C . THR A 1 116 ? -21.083 4.086 12.897 1.00 95.75 116 THR A C 1
ATOM 924 O O . THR A 1 116 ? -20.523 5.058 13.423 1.00 95.75 116 THR A O 1
ATOM 927 N N . PRO A 1 117 ? -21.879 4.222 11.822 1.00 95.56 117 PRO A N 1
ATOM 928 C CA . PRO A 1 117 ? -22.096 5.512 11.174 1.00 95.56 117 PRO A CA 1
ATOM 929 C C . PRO A 1 117 ? -22.754 6.561 12.079 1.00 95.56 117 PRO A C 1
ATOM 931 O O . PRO A 1 117 ? -22.581 7.750 11.840 1.00 95.56 117 PRO A O 1
ATOM 934 N N . GLU A 1 118 ? -23.494 6.140 13.109 1.00 95.88 118 GLU A N 1
ATOM 935 C CA . GLU A 1 118 ? -24.133 7.034 14.085 1.00 95.88 118 GLU A CA 1
ATOM 936 C C . GLU A 1 118 ? -23.107 7.671 15.033 1.00 95.88 118 GLU A C 1
ATOM 938 O O . GLU A 1 118 ? -23.310 8.784 15.509 1.00 95.88 118 GLU A O 1
ATOM 943 N N . VAL A 1 119 ? -21.997 6.973 15.300 1.00 96.50 119 VAL A N 1
ATOM 944 C CA . VAL A 1 119 ? -20.905 7.464 16.154 1.00 96.50 119 VAL A CA 1
ATOM 945 C C . VAL A 1 119 ? -19.877 8.241 15.334 1.00 96.50 119 VAL A C 1
ATOM 947 O O . VAL A 1 119 ? -19.390 9.280 15.774 1.00 96.50 119 VAL A O 1
ATOM 950 N N . ASN A 1 120 ? -19.508 7.723 14.161 1.00 97.00 120 ASN A N 1
ATOM 951 C CA . ASN A 1 120 ? -18.592 8.381 13.239 1.00 97.00 120 ASN A CA 1
ATOM 952 C C . ASN A 1 120 ? -18.851 7.900 11.804 1.00 97.00 120 ASN A C 1
ATOM 954 O O . ASN A 1 120 ? -18.443 6.807 11.414 1.00 97.00 120 ASN A O 1
ATOM 958 N N . ASP A 1 121 ? -19.466 8.752 10.989 1.00 95.19 121 ASP A N 1
ATOM 959 C CA . ASP A 1 121 ? -19.765 8.477 9.581 1.00 95.19 121 ASP A CA 1
ATOM 960 C C . ASP A 1 121 ? -18.521 8.444 8.671 1.00 95.19 121 ASP A C 1
ATOM 962 O O . ASP A 1 121 ? -18.597 7.989 7.527 1.00 95.19 121 ASP A O 1
ATOM 966 N N . LYS A 1 122 ? -17.362 8.874 9.187 1.00 96.88 122 LYS A N 1
ATOM 967 C CA . LYS A 1 122 ? -16.050 8.792 8.528 1.00 96.88 122 LYS A CA 1
ATOM 968 C C . LYS A 1 122 ? -15.251 7.562 8.951 1.00 96.88 122 LYS A C 1
ATOM 970 O O . LYS A 1 122 ? -14.123 7.395 8.473 1.00 96.88 122 LYS A O 1
ATOM 975 N N . ALA A 1 123 ? -15.793 6.711 9.826 1.00 98.19 123 ALA A N 1
ATOM 976 C CA . ALA A 1 123 ? -15.105 5.501 10.248 1.00 98.19 123 ALA A CA 1
ATOM 977 C C . ALA A 1 123 ? -14.771 4.623 9.031 1.00 98.19 123 ALA A C 1
ATOM 979 O O . ALA A 1 123 ? -15.636 4.349 8.197 1.00 98.19 123 ALA A O 1
ATOM 980 N N . THR A 1 124 ? -13.499 4.241 8.886 1.00 98.56 124 THR A N 1
ATOM 981 C CA . THR A 1 124 ? -13.001 3.584 7.666 1.00 98.56 124 THR A CA 1
ATOM 982 C C . THR A 1 124 ? -12.053 2.429 7.966 1.00 98.56 124 THR A C 1
ATOM 984 O O . THR A 1 124 ? -11.148 2.567 8.787 1.00 98.56 124 THR A O 1
ATOM 987 N N . ILE A 1 125 ? -12.214 1.323 7.243 1.00 98.69 125 ILE A N 1
ATOM 988 C CA . ILE A 1 125 ? -11.213 0.256 7.153 1.00 98.69 125 ILE A CA 1
ATOM 989 C C . ILE A 1 125 ? -10.435 0.470 5.859 1.00 98.69 125 ILE A C 1
ATOM 991 O O . ILE A 1 125 ? -11.046 0.598 4.800 1.00 98.69 125 ILE A O 1
ATOM 995 N N . LEU A 1 126 ? -9.113 0.529 5.946 1.00 98.62 126 LEU A N 1
ATOM 996 C CA . LEU A 1 126 ? -8.203 0.639 4.818 1.00 98.62 126 LEU A CA 1
ATOM 997 C C . LEU A 1 126 ? -7.452 -0.680 4.648 1.00 98.62 126 LEU A C 1
ATOM 999 O O . LEU A 1 126 ? -6.885 -1.209 5.605 1.00 98.62 126 LEU A O 1
ATOM 1003 N N . MET A 1 127 ? -7.448 -1.185 3.423 1.00 98.38 127 MET A N 1
ATOM 1004 C CA . MET A 1 127 ? -6.746 -2.399 3.020 1.00 98.38 127 MET A CA 1
ATOM 1005 C C . MET A 1 127 ? -5.920 -2.113 1.774 1.00 98.38 127 MET A C 1
ATOM 1007 O O . MET A 1 127 ? -6.303 -1.253 0.978 1.00 98.38 127 MET A O 1
ATOM 1011 N N . VAL A 1 128 ? -4.831 -2.850 1.588 1.00 97.81 128 VAL A N 1
ATOM 1012 C CA . VAL A 1 128 ? -4.059 -2.841 0.344 1.00 97.81 128 VAL A CA 1
ATOM 1013 C C . VAL A 1 128 ? -3.997 -4.259 -0.207 1.00 97.81 128 VAL A C 1
ATOM 1015 O O . VAL A 1 128 ? -3.748 -5.186 0.545 1.00 97.81 128 VAL A O 1
ATOM 1018 N N . PHE A 1 129 ? -4.241 -4.432 -1.500 1.00 98.00 129 PHE A N 1
ATOM 1019 C CA . PHE A 1 129 ? -4.026 -5.700 -2.189 1.00 98.00 129 PHE A CA 1
ATOM 1020 C C . PHE A 1 129 ? -2.743 -5.586 -2.994 1.00 98.00 129 PHE A C 1
ATOM 1022 O O . PHE A 1 129 ? -2.646 -4.728 -3.879 1.00 98.00 129 PHE A O 1
ATOM 1029 N N . LEU A 1 130 ? -1.769 -6.425 -2.658 1.00 95.56 130 LEU A N 1
ATOM 1030 C CA . LEU A 1 130 ? -0.498 -6.521 -3.370 1.00 95.56 130 LEU A CA 1
ATOM 1031 C C . LEU A 1 130 ? -0.552 -7.626 -4.429 1.00 95.56 130 LEU A C 1
ATOM 1033 O O . LEU A 1 130 ? 0.039 -7.484 -5.489 1.00 95.56 130 LEU A O 1
ATOM 1037 N N . ASN A 1 131 ? -1.311 -8.696 -4.186 1.00 95.19 131 ASN A N 1
ATOM 1038 C CA . ASN A 1 131 ? -1.237 -9.903 -5.015 1.00 95.19 131 ASN A CA 1
ATOM 1039 C C . ASN A 1 131 ? -2.443 -10.064 -5.951 1.00 95.19 131 ASN A C 1
ATOM 1041 O O . ASN A 1 131 ? -2.389 -10.832 -6.907 1.00 95.19 131 ASN A O 1
ATOM 1045 N N . ALA A 1 132 ? -3.529 -9.317 -5.727 1.00 96.00 132 ALA A N 1
ATOM 1046 C CA . ALA A 1 132 ? -4.790 -9.491 -6.452 1.00 96.00 132 ALA A CA 1
ATOM 1047 C C . ALA A 1 132 ? -4.670 -9.462 -7.990 1.00 96.00 132 ALA A C 1
ATOM 1049 O O . ALA A 1 132 ? -5.337 -10.241 -8.673 1.00 96.00 132 ALA A O 1
ATOM 1050 N N . VAL A 1 133 ? -3.843 -8.573 -8.552 1.00 94.75 133 VAL A N 1
ATOM 1051 C CA . VAL A 1 133 ? -3.650 -8.492 -10.013 1.00 94.75 133 VAL A CA 1
ATOM 1052 C C . VAL A 1 133 ? -2.893 -9.717 -10.519 1.00 94.75 133 VAL A C 1
ATOM 1054 O O . VAL A 1 133 ? -3.358 -10.368 -11.456 1.00 94.75 133 VAL A O 1
ATOM 1057 N N . GLU A 1 134 ? -1.772 -10.056 -9.882 1.00 91.00 134 GLU A N 1
ATOM 1058 C CA . GLU A 1 134 ? -0.946 -11.212 -10.236 1.00 91.00 134 GLU A CA 1
ATOM 1059 C C . GLU A 1 134 ? -1.750 -12.518 -10.150 1.00 91.00 134 GLU A C 1
ATOM 1061 O O . GLU A 1 134 ? -1.734 -13.316 -11.085 1.00 91.00 134 GLU A O 1
ATOM 1066 N N . GLU A 1 135 ? -2.545 -12.701 -9.094 1.00 93.19 135 GLU A N 1
ATOM 1067 C CA . GLU A 1 135 ? -3.391 -13.882 -8.899 1.00 93.19 135 GLU A CA 1
ATOM 1068 C C . GLU A 1 135 ? -4.407 -14.080 -10.035 1.00 93.19 135 GLU A C 1
ATOM 1070 O O . GLU A 1 135 ? -4.620 -15.202 -10.512 1.00 93.19 135 GLU A O 1
ATOM 1075 N N . VAL A 1 136 ? -5.042 -12.996 -10.495 1.00 93.88 136 VAL A N 1
ATOM 1076 C CA . VAL A 1 136 ? -5.969 -13.068 -11.631 1.00 93.88 136 VAL A CA 1
ATOM 1077 C C . VAL A 1 136 ? -5.207 -13.374 -12.912 1.00 93.88 136 VAL A C 1
ATOM 1079 O O . VAL A 1 136 ? -5.600 -14.298 -13.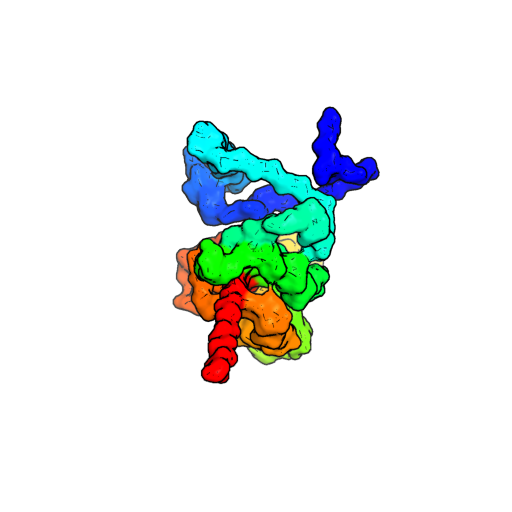624 1.00 93.88 136 VAL A O 1
ATOM 1082 N N . VAL A 1 137 ? -4.112 -12.660 -13.188 1.00 90.69 137 VAL A N 1
ATOM 1083 C CA . VAL A 1 137 ? -3.296 -12.864 -14.396 1.00 90.69 137 VAL A CA 1
ATOM 1084 C C . VAL A 1 137 ? -2.789 -14.306 -14.474 1.00 90.69 137 VAL A C 1
ATOM 1086 O O . VAL A 1 137 ? -2.957 -14.956 -15.505 1.00 90.69 137 VAL A O 1
ATOM 1089 N N . MET A 1 138 ? -2.258 -14.853 -13.379 1.00 88.62 138 MET A N 1
ATOM 1090 C CA . MET A 1 138 ? -1.823 -16.250 -13.308 1.00 88.62 138 MET A CA 1
ATOM 1091 C C . MET A 1 138 ? -2.965 -17.229 -13.585 1.00 88.62 138 MET A C 1
ATOM 1093 O O . MET A 1 138 ? -2.765 -18.223 -14.281 1.00 88.62 138 MET A O 1
ATOM 1097 N N . SER A 1 139 ? -4.169 -16.950 -13.078 1.00 88.88 139 SER A N 1
ATOM 1098 C CA . SER A 1 139 ? -5.328 -17.826 -13.288 1.00 88.88 139 SER A CA 1
ATOM 1099 C C . SER A 1 139 ? -5.878 -17.812 -14.718 1.00 88.88 139 SER A C 1
ATOM 1101 O O . SER A 1 139 ? -6.495 -18.790 -15.134 1.00 88.88 139 SER A O 1
ATOM 1103 N N . LEU A 1 140 ? -5.649 -16.730 -15.470 1.00 84.94 140 LEU A N 1
ATOM 1104 C CA . LEU A 1 140 ? -6.035 -16.620 -16.880 1.00 84.94 140 LEU A CA 1
ATOM 1105 C C . LEU A 1 140 ? -5.035 -17.317 -17.817 1.00 84.94 140 LEU A C 1
ATOM 1107 O O . LEU A 1 140 ? -5.400 -17.674 -18.936 1.00 84.94 140 LEU A O 1
ATOM 1111 N N . GLY A 1 141 ? -3.800 -17.543 -17.358 1.00 79.75 141 GLY A N 1
ATOM 1112 C CA . GLY A 1 141 ? -2.715 -18.081 -18.175 1.00 79.75 141 GLY A CA 1
ATOM 1113 C C . GLY A 1 141 ? -2.160 -17.062 -19.184 1.00 79.75 141 GLY A C 1
ATOM 1114 O O . GLY A 1 141 ? -2.525 -15.886 -19.148 1.00 79.75 141 GLY A O 1
ATOM 1115 N N . PRO A 1 142 ? -1.247 -17.489 -20.078 1.00 75.50 142 PRO A N 1
ATOM 1116 C CA . PRO A 1 142 ? -0.673 -16.612 -21.093 1.00 75.50 142 PRO A CA 1
ATOM 1117 C C . PRO A 1 142 ? -1.752 -16.038 -22.011 1.00 75.50 142 PRO A C 1
ATOM 1119 O O . PRO A 1 142 ? -2.595 -16.775 -22.528 1.00 75.50 142 PRO A O 1
ATOM 1122 N N . THR A 1 143 ? -1.697 -14.731 -22.252 1.00 76.56 143 THR A N 1
ATOM 1123 C CA . THR A 1 143 ? -2.647 -14.042 -23.137 1.00 76.56 143 THR A CA 1
ATOM 1124 C C . THR A 1 143 ? -1.947 -13.515 -24.383 1.00 76.56 143 THR A C 1
ATOM 1126 O O . THR A 1 143 ? -0.755 -13.216 -24.358 1.00 76.56 143 THR A O 1
ATOM 1129 N N . SER A 1 144 ? -2.690 -13.332 -25.479 1.00 74.69 144 SER A N 1
ATOM 1130 C CA . SER A 1 144 ? -2.155 -12.710 -26.702 1.00 74.69 144 SER A CA 1
ATOM 1131 C C . SER A 1 144 ? -1.681 -11.266 -26.501 1.00 74.69 144 SER A C 1
ATOM 1133 O O . SER A 1 144 ? -0.992 -10.723 -27.359 1.00 74.69 144 SER A O 1
ATOM 1135 N N . ASP A 1 145 ? -2.065 -10.625 -25.396 1.00 82.12 145 ASP A N 1
ATOM 1136 C CA . ASP A 1 145 ? -1.641 -9.266 -25.070 1.00 82.12 145 ASP A CA 1
ATOM 1137 C C . ASP A 1 145 ? -0.327 -9.222 -24.281 1.00 82.12 145 ASP A C 1
ATOM 1139 O O . ASP A 1 145 ? 0.237 -8.141 -24.129 1.00 82.12 145 ASP A O 1
ATOM 1143 N N . ASP A 1 146 ? 0.205 -10.363 -23.827 1.00 81.94 146 ASP A N 1
ATOM 1144 C CA . ASP A 1 146 ? 1.445 -10.411 -23.043 1.00 81.94 146 ASP A CA 1
ATOM 1145 C C . ASP A 1 146 ? 2.635 -9.820 -23.809 1.00 81.94 146 ASP A C 1
ATOM 1147 O O . ASP A 1 146 ? 3.424 -9.074 -23.228 1.00 81.94 146 ASP A O 1
ATOM 1151 N N . GLU A 1 147 ? 2.729 -10.087 -25.114 1.00 81.75 147 GLU A N 1
ATOM 1152 C CA . GLU A 1 147 ? 3.767 -9.522 -25.984 1.00 81.75 147 GLU A CA 1
ATOM 1153 C C . GLU A 1 147 ? 3.640 -7.995 -26.081 1.00 81.75 147 GLU A C 1
ATOM 1155 O O . GLU A 1 147 ? 4.604 -7.279 -25.821 1.00 81.75 147 GLU A O 1
ATOM 1160 N N . LYS A 1 148 ? 2.430 -7.474 -26.326 1.00 87.81 148 LYS A N 1
ATOM 1161 C CA . LYS A 1 148 ? 2.177 -6.023 -26.423 1.00 87.81 148 LYS A CA 1
ATOM 1162 C C . LYS A 1 148 ? 2.450 -5.297 -2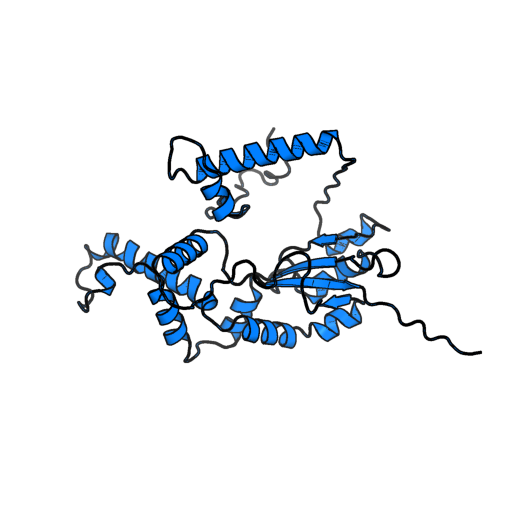5.107 1.00 87.81 148 LYS A C 1
ATOM 1164 O O . LYS A 1 148 ? 2.987 -4.192 -25.094 1.00 87.81 148 LYS A O 1
ATOM 1169 N N . VAL A 1 149 ? 2.042 -5.895 -23.990 1.00 90.50 149 VAL A N 1
ATOM 1170 C CA . VAL A 1 149 ? 2.256 -5.357 -22.641 1.00 90.50 149 VAL A CA 1
ATOM 1171 C C . VAL A 1 149 ? 3.753 -5.309 -22.332 1.00 90.50 149 VAL A C 1
ATOM 1173 O O . VAL A 1 149 ? 4.245 -4.300 -21.825 1.00 90.50 149 VAL A O 1
ATOM 1176 N N . PHE A 1 150 ? 4.486 -6.363 -22.694 1.00 86.00 150 PHE A N 1
ATOM 1177 C CA . PHE A 1 150 ? 5.935 -6.417 -22.549 1.00 86.00 150 PHE A CA 1
ATOM 1178 C C . PHE A 1 150 ? 6.640 -5.359 -23.411 1.00 86.00 150 PHE A C 1
ATOM 1180 O O . PHE A 1 150 ? 7.444 -4.585 -22.893 1.00 86.00 150 PHE A O 1
ATOM 1187 N N . GLU A 1 151 ? 6.299 -5.253 -24.699 1.00 87.25 151 GLU A N 1
ATOM 1188 C CA . GLU A 1 151 ? 6.836 -4.225 -25.601 1.00 87.25 151 GLU A CA 1
ATOM 1189 C C . GLU A 1 151 ? 6.598 -2.809 -25.064 1.00 87.25 151 GLU A C 1
ATOM 1191 O O . GLU A 1 151 ? 7.521 -1.992 -25.020 1.00 87.25 151 GLU A O 1
ATOM 1196 N N . LYS A 1 152 ? 5.387 -2.542 -24.565 1.00 92.38 152 LYS A N 1
ATOM 1197 C CA . LYS A 1 152 ? 5.009 -1.253 -23.978 1.00 92.38 152 LYS A CA 1
ATOM 1198 C C . LYS A 1 152 ? 5.855 -0.891 -22.757 1.00 92.38 152 LYS A C 1
ATOM 1200 O O . LYS A 1 152 ? 6.267 0.258 -22.633 1.00 92.38 152 LYS A O 1
ATOM 1205 N N . VAL A 1 153 ? 6.161 -1.842 -21.873 1.00 93.56 153 VAL A N 1
ATOM 1206 C CA . VAL A 1 153 ? 7.079 -1.620 -20.737 1.00 93.56 153 VAL A CA 1
ATOM 1207 C C . VAL A 1 153 ? 8.490 -1.287 -21.220 1.00 93.56 153 VAL A C 1
ATOM 1209 O O . VAL A 1 153 ? 9.120 -0.344 -20.737 1.00 93.56 153 VAL A O 1
ATOM 1212 N N . MET A 1 154 ? 8.969 -2.018 -22.221 1.00 90.75 154 MET A N 1
ATOM 1213 C CA . MET A 1 154 ? 10.327 -1.894 -22.752 1.00 90.75 154 MET A CA 1
ATOM 1214 C C . MET A 1 154 ? 10.608 -0.530 -23.393 1.00 90.75 154 MET A C 1
ATOM 1216 O O . MET A 1 154 ? 11.759 -0.089 -23.434 1.00 90.75 154 MET A O 1
ATOM 1220 N N . GLU A 1 155 ? 9.585 0.162 -23.897 1.00 92.88 155 GLU A N 1
ATOM 1221 C CA . GLU A 1 155 ? 9.716 1.531 -24.413 1.00 92.88 155 GLU A CA 1
ATOM 1222 C C . GLU A 1 155 ? 10.116 2.544 -23.331 1.00 92.88 155 GLU A C 1
ATOM 1224 O O . GLU A 1 155 ? 10.777 3.544 -23.634 1.00 92.88 155 GLU A O 1
ATOM 1229 N N . TYR A 1 156 ? 9.764 2.273 -22.072 1.00 95.06 156 TYR A N 1
ATOM 1230 C CA . TYR A 1 156 ? 10.013 3.151 -20.926 1.00 95.06 156 TYR A CA 1
ATOM 1231 C C . TYR A 1 156 ? 11.321 2.858 -20.196 1.00 95.06 156 TYR A C 1
ATOM 1233 O O . TYR A 1 156 ? 11.684 3.581 -19.269 1.00 95.06 156 TYR A O 1
ATOM 1241 N N . MET A 1 157 ? 12.044 1.828 -20.623 1.00 91.31 157 MET A N 1
ATOM 1242 C CA . MET A 1 157 ? 13.300 1.412 -20.017 1.00 91.31 157 MET A CA 1
ATOM 1243 C C . MET A 1 157 ? 14.488 1.783 -20.907 1.00 91.31 157 MET A C 1
ATOM 1245 O O . MET A 1 157 ? 14.366 1.945 -22.127 1.00 91.31 157 MET A O 1
ATOM 1249 N N . ASP A 1 158 ? 15.656 1.921 -20.284 1.00 86.88 158 ASP A N 1
ATOM 1250 C CA . ASP A 1 158 ? 16.914 2.077 -21.004 1.00 86.88 158 ASP A CA 1
ATOM 1251 C C . ASP A 1 158 ? 17.372 0.698 -21.479 1.00 86.88 158 ASP A C 1
ATOM 1253 O O . ASP A 1 158 ? 17.737 -0.169 -20.683 1.00 86.88 158 ASP A O 1
ATOM 1257 N N . LYS A 1 159 ? 17.282 0.482 -22.793 1.00 82.06 159 LYS A N 1
ATOM 1258 C CA . LYS A 1 159 ? 17.650 -0.786 -23.423 1.00 82.06 159 LYS A CA 1
ATOM 1259 C C . LYS A 1 159 ? 19.177 -0.930 -23.413 1.00 82.06 159 LYS A C 1
ATOM 1261 O O . LYS A 1 159 ? 19.858 -0.019 -23.893 1.00 82.06 159 LYS A O 1
ATOM 1266 N N . PRO A 1 160 ? 19.728 -2.059 -22.931 1.00 74.56 160 PRO A N 1
ATOM 1267 C CA . PRO A 1 160 ? 21.144 -2.357 -23.100 1.00 74.56 160 PRO A CA 1
ATOM 1268 C C . PRO A 1 160 ? 21.516 -2.328 -24.585 1.00 74.56 160 PRO A C 1
ATOM 1270 O O . PRO A 1 160 ? 20.705 -2.703 -25.433 1.00 74.56 160 PRO A O 1
ATOM 1273 N N . ALA A 1 161 ? 22.760 -1.963 -24.911 1.00 69.12 161 ALA A N 1
ATOM 1274 C CA . ALA A 1 161 ? 23.243 -1.897 -26.299 1.00 69.12 161 ALA A CA 1
ATOM 1275 C C . ALA A 1 161 ? 23.014 -3.205 -27.093 1.00 69.12 161 ALA A C 1
ATOM 1277 O O . ALA A 1 161 ? 22.863 -3.185 -28.311 1.00 69.12 161 ALA A O 1
ATOM 1278 N N . GLN A 1 162 ? 22.927 -4.332 -26.384 1.00 62.00 162 GLN A N 1
ATOM 1279 C CA . GLN A 1 162 ? 22.676 -5.676 -26.904 1.00 62.00 162 GLN A CA 1
ATOM 1280 C C . GLN A 1 162 ? 21.263 -5.839 -27.497 1.00 62.00 162 GLN A C 1
ATOM 1282 O O . GLN A 1 162 ? 21.097 -6.554 -28.477 1.00 62.00 162 GLN A O 1
ATOM 1287 N N . PHE A 1 163 ? 20.258 -5.130 -26.966 1.00 62.31 163 PHE A N 1
ATOM 1288 C CA . PHE A 1 163 ? 18.896 -5.088 -27.525 1.00 62.31 163 PHE A CA 1
ATOM 1289 C C . PHE A 1 163 ? 18.779 -4.150 -28.736 1.00 62.31 163 PHE A C 1
ATOM 1291 O O . PHE A 1 163 ? 17.762 -4.156 -29.427 1.00 62.31 163 PHE A O 1
ATOM 1298 N N . SER A 1 164 ? 19.815 -3.352 -29.004 1.00 55.31 164 SER A N 1
ATOM 1299 C CA . SER A 1 164 ? 19.900 -2.471 -30.171 1.00 55.31 164 SER A CA 1
ATOM 1300 C C . SER A 1 164 ? 20.528 -3.160 -31.389 1.00 55.31 164 SER A C 1
ATOM 1302 O O . SER A 1 164 ? 20.442 -2.626 -32.493 1.00 55.31 164 SER A O 1
ATOM 1304 N N . SER A 1 165 ? 21.151 -4.337 -31.218 1.00 49.91 165 SER A N 1
ATOM 1305 C CA . SER A 1 165 ? 21.757 -5.112 -32.306 1.00 49.91 165 SER A CA 1
ATOM 1306 C C . SER A 1 165 ? 21.037 -6.446 -32.509 1.00 49.91 165 SER A C 1
ATOM 1308 O O . SER A 1 165 ? 21.019 -7.282 -31.615 1.00 49.91 165 SER A O 1
ATOM 1310 N N . LEU A 1 166 ? 20.523 -6.694 -33.714 1.00 41.41 166 LEU A N 1
ATOM 1311 C CA . LEU A 1 166 ? 19.973 -7.983 -34.169 1.00 41.41 166 LEU A CA 1
ATOM 1312 C C . LEU A 1 166 ? 21.046 -9.095 -34.320 1.00 41.41 166 LEU A C 1
ATOM 1314 O O . LEU A 1 166 ? 20.931 -9.953 -35.192 1.00 41.41 166 LEU A O 1
ATOM 1318 N N . ALA A 1 167 ? 22.130 -9.076 -33.541 1.00 42.06 167 ALA A N 1
ATOM 1319 C CA . ALA A 1 167 ? 23.212 -10.050 -33.666 1.00 42.06 167 ALA A CA 1
ATOM 1320 C C . ALA A 1 167 ? 22.951 -11.263 -32.749 1.00 42.06 167 ALA A C 1
ATOM 1322 O O . ALA A 1 167 ? 22.776 -11.084 -31.542 1.00 42.06 167 ALA A O 1
ATOM 1323 N N . PRO A 1 168 ? 22.904 -12.496 -33.290 1.00 41.31 168 PRO A N 1
ATOM 1324 C CA . PRO A 1 168 ? 22.573 -13.688 -32.522 1.00 41.31 168 PRO A CA 1
ATOM 1325 C C . PRO A 1 168 ? 23.634 -13.967 -31.453 1.00 41.31 168 PRO A C 1
ATOM 1327 O O . PRO A 1 168 ? 24.828 -13.780 -31.671 1.00 41.31 168 PRO A O 1
ATOM 1330 N N . PHE A 1 169 ? 23.168 -14.444 -30.300 1.00 47.12 169 PHE A N 1
ATOM 1331 C CA . PHE A 1 169 ? 23.944 -14.910 -29.152 1.00 47.12 169 PHE A CA 1
ATOM 1332 C C . PHE A 1 169 ? 25.178 -15.751 -29.551 1.00 47.12 169 PHE A C 1
ATOM 1334 O O . PHE A 1 169 ? 25.082 -16.967 -29.710 1.00 47.12 169 PHE A O 1
ATOM 1341 N N . THR A 1 170 ? 26.365 -15.143 -29.650 1.00 43.25 170 THR A N 1
ATOM 1342 C CA . THR A 1 170 ? 27.626 -15.874 -29.874 1.00 43.25 170 THR A CA 1
ATOM 1343 C C . THR A 1 170 ? 28.727 -15.438 -28.906 1.00 43.25 170 THR A C 1
ATOM 1345 O O . THR A 1 170 ? 29.525 -14.553 -29.197 1.00 43.25 170 THR A O 1
ATOM 1348 N N . SER A 1 171 ? 28.772 -16.084 -27.735 1.00 44.41 171 SER A N 1
ATOM 1349 C CA . SER A 1 171 ? 29.961 -16.721 -27.122 1.00 44.41 171 SER A CA 1
ATOM 1350 C C . SER A 1 171 ? 29.875 -16.765 -25.587 1.00 44.41 171 SER A C 1
ATOM 1352 O O . SER A 1 171 ? 29.451 -15.825 -24.916 1.00 44.41 171 SER A O 1
ATOM 1354 N N . MET A 1 172 ? 30.290 -17.899 -25.022 1.00 38.03 172 MET A N 1
ATOM 1355 C CA . MET A 1 172 ? 30.034 -18.313 -23.637 1.00 38.03 172 MET A CA 1
ATOM 1356 C C . MET A 1 172 ? 30.810 -17.523 -22.563 1.00 38.03 172 MET A C 1
ATOM 1358 O O . MET A 1 172 ? 30.346 -17.466 -21.430 1.00 38.03 172 MET A O 1
ATOM 1362 N N . MET A 1 173 ? 31.929 -16.866 -22.904 1.00 39.66 173 MET A N 1
ATOM 1363 C CA . MET A 1 173 ? 32.683 -16.002 -21.971 1.00 39.66 173 MET A CA 1
ATOM 1364 C C . MET A 1 173 ? 32.168 -14.556 -21.928 1.00 39.66 173 MET A C 1
ATOM 1366 O O . MET A 1 173 ? 32.135 -13.953 -20.860 1.00 39.66 173 MET A O 1
ATOM 1370 N N . ALA A 1 174 ? 31.703 -14.012 -23.057 1.00 45.50 174 ALA A N 1
ATOM 1371 C CA . ALA A 1 174 ? 31.010 -12.723 -23.089 1.00 45.50 174 ALA A CA 1
ATOM 1372 C C . ALA A 1 174 ? 29.657 -12.825 -22.356 1.00 45.50 174 ALA A C 1
ATOM 1374 O O . ALA A 1 174 ? 29.214 -11.900 -21.684 1.00 45.50 174 ALA A O 1
ATOM 1375 N N . ALA A 1 175 ? 29.056 -14.013 -22.383 1.00 44.16 175 ALA A N 1
ATOM 1376 C CA . ALA A 1 175 ? 27.808 -14.333 -21.721 1.00 44.16 175 ALA A CA 1
ATOM 1377 C C . ALA A 1 175 ? 27.874 -14.419 -20.183 1.00 44.16 175 ALA A C 1
ATOM 1379 O O . ALA A 1 175 ? 26.905 -14.885 -19.620 1.00 44.16 175 ALA A O 1
ATOM 1380 N N . VAL A 1 176 ? 28.937 -14.046 -19.465 1.00 44.12 176 VAL A N 1
ATOM 1381 C CA . VAL A 1 176 ? 28.866 -14.003 -17.981 1.00 44.12 176 VAL A CA 1
ATOM 1382 C C . VAL A 1 176 ? 28.596 -12.577 -17.501 1.00 44.12 176 VAL A C 1
ATOM 1384 O O . VAL A 1 176 ? 27.606 -12.356 -16.823 1.00 44.12 176 VAL A O 1
ATOM 1387 N N . SER A 1 177 ? 29.361 -11.587 -17.973 1.00 49.84 177 SER A N 1
ATOM 1388 C CA . SER A 1 177 ? 29.106 -10.168 -17.661 1.00 49.84 177 SER A CA 1
ATOM 1389 C C . SER A 1 177 ? 28.003 -9.541 -18.528 1.00 49.84 177 SER A C 1
ATOM 1391 O O . SER A 1 177 ? 27.287 -8.663 -18.055 1.00 49.84 177 SER A O 1
ATOM 1393 N N . LEU A 1 178 ? 27.819 -9.999 -19.776 1.00 49.69 178 LEU A N 1
ATOM 1394 C CA . LEU A 1 178 ? 26.723 -9.537 -20.644 1.00 49.69 178 LEU A CA 1
ATOM 1395 C C . LEU A 1 178 ? 25.397 -10.246 -20.342 1.00 49.69 178 LEU A C 1
ATOM 1397 O O . LEU A 1 178 ? 24.343 -9.700 -20.661 1.00 49.69 178 LEU A O 1
ATOM 1401 N N . ARG A 1 179 ? 25.429 -11.434 -19.708 1.00 54.75 179 ARG A N 1
ATOM 1402 C CA . ARG A 1 179 ? 24.200 -12.044 -19.184 1.00 54.75 179 ARG A CA 1
ATOM 1403 C C . ARG A 1 179 ? 23.604 -11.148 -18.121 1.00 54.75 179 ARG A C 1
ATOM 1405 O O . ARG A 1 179 ? 22.409 -10.948 -18.194 1.00 54.75 179 ARG A O 1
ATOM 1412 N N . ASP A 1 180 ? 24.391 -10.551 -17.233 1.00 66.62 180 ASP A N 1
ATOM 1413 C CA . ASP A 1 180 ? 23.830 -9.785 -16.121 1.00 66.62 180 ASP A CA 1
ATOM 1414 C C . ASP A 1 180 ? 23.009 -8.577 -16.581 1.00 66.62 180 ASP A C 1
ATOM 1416 O O . ASP A 1 180 ? 21.879 -8.435 -16.139 1.00 66.62 180 ASP A O 1
ATOM 1420 N N . GLU A 1 181 ? 23.480 -7.729 -17.502 1.00 72.44 181 GLU A N 1
ATOM 1421 C CA . GLU A 1 181 ? 22.689 -6.560 -17.935 1.00 72.44 181 GLU A CA 1
ATOM 1422 C C . GLU A 1 181 ? 21.422 -6.942 -18.709 1.00 72.44 181 GLU A C 1
ATOM 1424 O O . GLU A 1 181 ? 20.344 -6.425 -18.414 1.00 72.44 181 GLU A O 1
ATOM 1429 N N . ALA A 1 182 ? 21.526 -7.854 -19.680 1.00 73.88 182 ALA A N 1
ATOM 1430 C CA . ALA A 1 182 ? 20.373 -8.296 -20.462 1.00 73.88 182 ALA A CA 1
ATOM 1431 C C . ALA A 1 182 ? 19.393 -9.134 -19.628 1.00 73.88 182 ALA A C 1
ATOM 1433 O O . ALA A 1 182 ? 18.180 -8.998 -19.792 1.00 73.88 182 ALA A O 1
ATOM 1434 N N . LEU A 1 183 ? 19.895 -9.964 -18.709 1.00 76.00 183 LEU A N 1
ATOM 1435 C CA . LEU A 1 183 ? 19.092 -10.736 -17.763 1.00 76.00 183 LEU A CA 1
ATOM 1436 C C . LEU A 1 183 ? 18.421 -9.813 -16.753 1.00 76.00 183 LEU A C 1
ATOM 1438 O O . LEU A 1 183 ? 17.213 -9.910 -16.590 1.00 76.00 183 LEU A O 1
ATOM 1442 N N . ASN A 1 184 ? 19.151 -8.876 -16.141 1.00 80.50 184 ASN A N 1
ATOM 1443 C CA . ASN A 1 184 ? 18.583 -7.878 -15.231 1.00 80.50 184 ASN A CA 1
ATOM 1444 C C . ASN A 1 184 ? 17.500 -7.064 -15.934 1.00 80.50 184 ASN A C 1
ATOM 1446 O O . ASN A 1 184 ? 16.422 -6.852 -15.387 1.00 80.50 184 ASN A O 1
ATOM 1450 N N . PHE A 1 185 ? 17.760 -6.632 -17.164 1.00 84.38 185 PHE A N 1
ATOM 1451 C CA . PHE A 1 185 ? 16.780 -5.927 -17.973 1.00 84.38 185 PHE A CA 1
ATOM 1452 C C . PHE A 1 185 ? 15.546 -6.793 -18.266 1.00 84.38 185 PHE A C 1
ATOM 1454 O O . PHE A 1 185 ? 14.424 -6.324 -18.083 1.00 84.38 185 PHE A O 1
ATOM 1461 N N . THR A 1 186 ? 15.733 -8.063 -18.636 1.00 80.50 186 THR A N 1
ATOM 1462 C CA . THR A 1 186 ? 14.634 -9.010 -18.886 1.00 80.50 186 THR A CA 1
ATOM 1463 C C . THR A 1 186 ? 13.814 -9.264 -17.619 1.00 80.50 186 THR A C 1
ATOM 1465 O O . THR A 1 186 ? 12.596 -9.125 -17.655 1.00 80.50 186 THR A O 1
ATOM 1468 N N . ILE A 1 187 ? 14.462 -9.555 -16.486 1.00 83.31 187 ILE A N 1
ATOM 1469 C CA . ILE A 1 187 ? 13.815 -9.789 -15.186 1.00 83.31 187 ILE A CA 1
ATOM 1470 C C . ILE A 1 187 ? 13.010 -8.560 -14.766 1.00 83.31 187 ILE A C 1
ATOM 1472 O O . ILE A 1 187 ? 11.835 -8.685 -14.430 1.00 83.31 187 ILE A O 1
ATOM 1476 N N . ARG A 1 188 ? 13.601 -7.361 -14.838 1.00 87.38 188 ARG A N 1
ATOM 1477 C CA . ARG A 1 188 ? 12.910 -6.111 -14.484 1.00 87.38 188 ARG A CA 1
ATOM 1478 C C . ARG A 1 188 ? 11.725 -5.833 -15.403 1.00 87.38 188 ARG A C 1
ATOM 1480 O O . ARG A 1 188 ? 10.673 -5.433 -14.920 1.00 87.38 188 ARG A O 1
ATOM 1487 N N . SER A 1 189 ? 11.876 -6.075 -16.704 1.00 86.50 189 SER A N 1
ATOM 1488 C CA . SER A 1 189 ? 10.791 -5.891 -17.677 1.00 86.50 189 SER A CA 1
ATOM 1489 C C . SER A 1 189 ? 9.652 -6.884 -17.438 1.00 86.50 189 SER A C 1
ATOM 1491 O O . SER A 1 189 ? 8.484 -6.508 -17.489 1.00 86.50 189 SER A O 1
ATOM 1493 N N . MET A 1 190 ? 9.977 -8.141 -17.116 1.00 83.19 190 MET A N 1
ATOM 1494 C CA . MET A 1 190 ? 8.989 -9.161 -16.764 1.00 83.19 190 MET A CA 1
ATOM 1495 C C . MET A 1 190 ? 8.262 -8.836 -15.458 1.00 83.19 190 MET A C 1
ATOM 1497 O O . MET A 1 190 ? 7.041 -8.946 -15.425 1.00 83.19 190 MET A O 1
ATOM 1501 N N . ALA A 1 191 ? 8.980 -8.402 -14.420 1.00 85.25 191 ALA A N 1
ATOM 1502 C CA . ALA A 1 191 ? 8.388 -7.996 -13.144 1.00 85.25 191 ALA A CA 1
ATOM 1503 C C . ALA A 1 191 ? 7.480 -6.762 -13.293 1.00 85.25 191 ALA A C 1
ATOM 1505 O O . ALA A 1 191 ? 6.475 -6.631 -12.606 1.00 85.25 191 ALA A O 1
ATOM 1506 N N . ALA A 1 192 ? 7.805 -5.869 -14.229 1.00 92.00 192 ALA A N 1
ATOM 1507 C CA . ALA A 1 192 ? 7.043 -4.654 -14.474 1.00 92.00 192 ALA A CA 1
ATOM 1508 C C . ALA A 1 192 ? 5.856 -4.837 -15.430 1.00 92.00 192 ALA A C 1
ATOM 1510 O O . ALA A 1 192 ? 5.050 -3.915 -15.563 1.00 92.00 192 ALA A O 1
ATOM 1511 N N . LYS A 1 193 ? 5.742 -5.979 -16.122 1.00 89.25 193 LYS A N 1
ATOM 1512 C CA . LYS A 1 193 ? 4.780 -6.162 -17.223 1.00 89.25 193 LYS A CA 1
ATOM 1513 C C . LYS A 1 193 ? 3.347 -5.834 -16.795 1.00 89.25 193 LYS A C 1
ATOM 1515 O O . LYS A 1 193 ? 2.635 -5.128 -17.502 1.00 89.25 193 LYS A O 1
ATOM 1520 N N . ASP A 1 194 ? 2.943 -6.257 -15.599 1.00 91.38 194 ASP A N 1
ATOM 1521 C CA . ASP A 1 194 ? 1.554 -6.127 -15.162 1.00 91.38 194 ASP A CA 1
ATOM 1522 C C . ASP A 1 194 ? 1.161 -4.667 -14.880 1.00 91.38 194 ASP A C 1
ATOM 1524 O O . ASP A 1 194 ? -0.012 -4.317 -14.999 1.00 91.38 194 ASP A O 1
ATOM 1528 N N . THR A 1 195 ? 2.136 -3.770 -14.674 1.00 94.06 195 THR A N 1
ATOM 1529 C CA . THR A 1 195 ? 1.890 -2.319 -14.562 1.00 94.06 195 THR A CA 1
ATOM 1530 C C . THR A 1 195 ? 1.305 -1.709 -15.839 1.00 94.06 195 THR A C 1
ATOM 1532 O O . THR A 1 195 ? 0.613 -0.693 -15.775 1.00 94.06 195 THR A O 1
ATOM 1535 N N . ALA A 1 196 ? 1.558 -2.318 -17.004 1.00 94.38 196 ALA A N 1
ATOM 1536 C CA . ALA A 1 196 ? 1.088 -1.830 -18.299 1.00 94.38 196 ALA A CA 1
ATOM 1537 C C . ALA A 1 196 ? -0.272 -2.408 -18.727 1.00 94.38 196 ALA A C 1
ATOM 1539 O O . ALA A 1 196 ? -0.808 -1.981 -19.761 1.00 94.38 196 ALA A O 1
ATOM 1540 N N . ARG A 1 197 ? -0.832 -3.345 -17.949 1.00 93.12 197 ARG A N 1
ATOM 1541 C CA . ARG A 1 197 ? -2.154 -3.938 -18.187 1.00 93.12 197 ARG A CA 1
ATOM 1542 C C . ARG A 1 197 ? -3.288 -3.010 -17.757 1.00 93.12 197 ARG A C 1
ATOM 1544 O O . ARG A 1 197 ? -3.093 -2.013 -17.061 1.00 93.12 197 ARG A O 1
ATOM 1551 N N . ASP A 1 198 ? -4.505 -3.380 -18.142 1.00 93.81 198 ASP A N 1
ATOM 1552 C CA . ASP A 1 198 ? -5.721 -2.802 -17.576 1.00 93.81 198 ASP A CA 1
ATOM 1553 C C . ASP A 1 198 ? -5.968 -3.360 -16.163 1.00 93.81 198 ASP A C 1
ATOM 1555 O O . ASP A 1 198 ? -6.744 -4.293 -15.948 1.00 93.81 198 ASP A O 1
ATOM 1559 N N . ILE A 1 199 ? -5.237 -2.810 -15.191 1.00 95.12 199 ILE A N 1
ATOM 1560 C CA . ILE A 1 199 ? -5.307 -3.235 -13.788 1.00 95.12 199 ILE A CA 1
ATOM 1561 C C . ILE A 1 199 ? -6.672 -2.953 -13.143 1.00 95.12 199 ILE A C 1
ATOM 1563 O O . ILE A 1 199 ? -7.030 -3.640 -12.189 1.00 95.12 199 ILE A O 1
ATOM 1567 N N . ASP A 1 200 ? -7.455 -2.003 -13.672 1.00 96.06 200 ASP A N 1
ATOM 1568 C CA . ASP A 1 200 ? -8.827 -1.765 -13.209 1.00 96.06 200 ASP A CA 1
ATOM 1569 C C . ASP A 1 200 ? -9.718 -2.946 -13.598 1.00 96.06 200 ASP A C 1
ATOM 1571 O O . ASP A 1 200 ? -10.330 -3.563 -12.729 1.00 96.06 200 ASP A O 1
ATOM 1575 N N . MET A 1 201 ? -9.708 -3.333 -14.879 1.00 95.62 201 MET A N 1
ATOM 1576 C CA . MET A 1 201 ? -10.465 -4.493 -15.358 1.00 95.62 201 MET A CA 1
ATOM 1577 C C . MET A 1 201 ? -10.059 -5.785 -14.632 1.00 95.62 201 MET A C 1
ATOM 1579 O O . MET A 1 201 ? -10.914 -6.606 -14.288 1.00 95.62 201 MET A O 1
ATOM 1583 N N . ILE A 1 202 ? -8.760 -5.972 -14.384 1.00 96.00 202 ILE A N 1
ATOM 1584 C CA . ILE A 1 202 ? -8.248 -7.147 -13.669 1.00 96.00 202 ILE A CA 1
ATOM 1585 C C . ILE A 1 202 ? -8.729 -7.150 -12.213 1.00 96.00 202 ILE A C 1
ATOM 1587 O O . ILE A 1 202 ? -9.207 -8.178 -11.726 1.00 96.00 202 ILE A O 1
ATOM 1591 N N . PHE A 1 203 ? -8.659 -6.013 -11.516 1.00 97.38 203 PHE A N 1
ATOM 1592 C CA . PHE A 1 203 ? -9.136 -5.932 -10.137 1.00 97.38 203 PHE A CA 1
ATOM 1593 C C . PHE A 1 203 ? -10.662 -6.067 -10.043 1.00 97.38 203 PHE A C 1
ATOM 1595 O O . PHE A 1 203 ? -11.164 -6.695 -9.114 1.00 97.38 203 PHE A O 1
ATOM 1602 N N . ASP A 1 204 ? -11.416 -5.579 -11.028 1.00 97.44 204 ASP A N 1
ATOM 1603 C CA . ASP A 1 204 ? -12.859 -5.820 -11.119 1.00 97.44 204 ASP A CA 1
ATOM 1604 C C . ASP A 1 204 ? -13.177 -7.317 -11.256 1.00 97.44 204 ASP A C 1
ATOM 1606 O O . ASP A 1 204 ? -14.126 -7.817 -10.643 1.00 97.44 204 ASP A O 1
ATOM 1610 N N . ALA A 1 205 ? -12.374 -8.063 -12.020 1.00 96.81 205 ALA A N 1
ATOM 1611 C CA . ALA A 1 205 ? -12.489 -9.517 -12.099 1.00 96.81 205 ALA A CA 1
ATOM 1612 C C . ALA A 1 205 ? -12.152 -10.195 -10.759 1.00 96.81 205 ALA A C 1
ATOM 1614 O O . ALA A 1 205 ? -12.864 -11.117 -10.353 1.00 96.81 205 ALA A O 1
ATOM 1615 N N . TYR A 1 206 ? -11.135 -9.707 -10.038 1.00 97.62 206 TYR A N 1
ATOM 1616 C CA . TYR A 1 206 ? -10.814 -10.164 -8.681 1.00 97.62 206 TYR A CA 1
ATOM 1617 C C . TYR A 1 206 ? -11.999 -9.945 -7.725 1.00 97.62 206 TYR A C 1
ATOM 1619 O O . TYR A 1 206 ? -12.463 -10.887 -7.082 1.00 97.62 206 TYR A O 1
ATOM 1627 N N . MET A 1 207 ? -12.566 -8.735 -7.691 1.00 97.81 207 MET A N 1
ATOM 1628 C CA . MET A 1 207 ? -13.716 -8.410 -6.836 1.00 97.81 207 MET A CA 1
ATOM 1629 C C . MET A 1 207 ? -14.929 -9.298 -7.124 1.00 97.81 207 MET A C 1
ATOM 1631 O O . MET A 1 207 ? -15.594 -9.746 -6.189 1.00 97.81 207 MET A O 1
ATOM 1635 N N . LYS A 1 208 ? -15.200 -9.598 -8.403 1.00 97.31 208 LYS A N 1
ATOM 1636 C CA . LYS A 1 208 ? -16.267 -10.528 -8.809 1.00 97.31 208 LYS A CA 1
ATOM 1637 C C . LYS A 1 208 ? -15.981 -11.954 -8.350 1.00 97.31 208 LYS A C 1
ATOM 1639 O O . LYS A 1 208 ? -16.865 -12.598 -7.789 1.00 97.31 208 LYS A O 1
ATOM 1644 N N . ARG A 1 209 ? -14.750 -12.439 -8.548 1.00 96.38 209 ARG A N 1
ATOM 1645 C CA . ARG A 1 209 ? -14.317 -13.783 -8.135 1.00 96.38 209 ARG A CA 1
ATOM 1646 C C . ARG A 1 209 ? -14.490 -14.002 -6.632 1.00 96.38 209 ARG A C 1
ATOM 1648 O O . ARG A 1 209 ? -14.953 -15.065 -6.231 1.00 96.38 209 ARG A O 1
ATOM 1655 N N . PHE A 1 210 ? -14.164 -12.995 -5.824 1.00 96.75 210 PHE A N 1
ATOM 1656 C CA . PHE A 1 210 ? -14.266 -13.044 -4.361 1.00 96.75 210 PHE A CA 1
ATOM 1657 C C . PHE A 1 210 ? -15.546 -12.411 -3.805 1.00 96.75 210 PHE A C 1
ATOM 1659 O O . PHE A 1 210 ? -15.666 -12.250 -2.593 1.00 96.75 210 PHE A O 1
ATOM 1666 N N . ARG A 1 211 ? -16.507 -12.070 -4.676 1.00 97.44 211 ARG A N 1
ATOM 1667 C CA . ARG A 1 211 ? -17.851 -11.583 -4.325 1.00 97.44 211 ARG A CA 1
ATOM 1668 C C . ARG A 1 211 ? -17.832 -10.468 -3.273 1.00 97.44 211 ARG A C 1
ATOM 1670 O O . ARG A 1 211 ? -18.529 -10.548 -2.264 1.00 97.44 211 ARG A O 1
ATOM 1677 N N . PHE A 1 212 ? -17.029 -9.428 -3.506 1.00 97.75 212 PHE A N 1
ATOM 1678 C CA . PHE A 1 212 ? -16.818 -8.331 -2.547 1.00 97.75 212 PHE A CA 1
ATOM 1679 C C . PHE A 1 212 ? -18.125 -7.711 -2.032 1.00 97.75 212 PHE A C 1
ATOM 1681 O O . PHE A 1 212 ? -18.218 -7.399 -0.845 1.00 97.75 212 PHE A O 1
ATOM 1688 N N . ASP A 1 213 ? -19.132 -7.575 -2.897 1.00 95.81 213 ASP A N 1
ATOM 1689 C CA . ASP A 1 213 ? -20.444 -7.042 -2.523 1.00 95.81 213 ASP A CA 1
ATOM 1690 C C . ASP A 1 213 ? -21.130 -7.919 -1.462 1.00 95.81 213 ASP A C 1
ATOM 1692 O O . ASP A 1 213 ? -21.509 -7.428 -0.398 1.00 95.81 213 ASP A O 1
ATOM 1696 N N . ASP A 1 214 ? -21.214 -9.231 -1.697 1.00 97.12 214 ASP A N 1
ATOM 1697 C CA . ASP A 1 214 ? -21.831 -10.183 -0.765 1.00 97.12 214 ASP A CA 1
ATOM 1698 C C . ASP A 1 214 ? -21.032 -10.298 0.540 1.00 97.12 214 ASP A C 1
ATOM 1700 O O . ASP A 1 214 ? -21.598 -10.329 1.640 1.00 97.12 214 ASP A O 1
ATOM 1704 N N . VAL A 1 215 ? -19.701 -10.327 0.427 1.00 97.38 215 VAL A N 1
ATOM 1705 C CA . VAL A 1 215 ? -18.795 -10.381 1.578 1.00 97.38 215 VAL A CA 1
ATOM 1706 C C . VAL A 1 215 ? -18.978 -9.146 2.457 1.00 97.38 215 VAL A C 1
ATOM 1708 O O . VAL A 1 215 ? -19.070 -9.282 3.677 1.00 97.38 215 VAL A O 1
ATOM 1711 N N . GLY A 1 216 ? -19.078 -7.957 1.858 1.00 97.25 216 GLY A N 1
ATOM 1712 C CA . GLY A 1 216 ? -19.310 -6.711 2.581 1.00 97.25 216 GLY A CA 1
ATOM 1713 C C . GLY A 1 216 ? -20.679 -6.678 3.259 1.00 97.25 216 GLY A C 1
ATOM 1714 O O . GLY A 1 216 ? -20.762 -6.448 4.469 1.00 97.25 216 GLY A O 1
ATOM 1715 N N . VAL A 1 217 ? -21.747 -6.967 2.505 1.00 95.81 217 VAL A N 1
ATOM 1716 C CA . VAL A 1 217 ? -23.134 -6.922 3.001 1.00 95.81 217 VAL A CA 1
ATOM 1717 C C . VAL A 1 217 ? -23.329 -7.846 4.199 1.00 95.81 217 VAL A C 1
ATOM 1719 O O . VAL A 1 217 ? -23.868 -7.421 5.221 1.00 95.81 217 VAL A O 1
ATOM 1722 N N . THR A 1 218 ? -22.835 -9.084 4.123 1.00 96.25 218 THR A N 1
ATOM 1723 C CA . THR A 1 218 ? -22.948 -10.054 5.228 1.00 96.25 218 THR A CA 1
ATOM 1724 C C . THR A 1 218 ? -22.190 -9.622 6.489 1.00 96.25 218 THR A C 1
ATOM 1726 O O . THR A 1 218 ? -22.509 -10.080 7.585 1.00 96.25 218 THR A O 1
ATOM 1729 N N . ARG A 1 219 ? -21.242 -8.684 6.362 1.00 96.31 219 ARG A N 1
ATOM 1730 C CA . ARG A 1 219 ? -20.406 -8.144 7.449 1.00 96.31 219 ARG A CA 1
ATOM 1731 C C . ARG A 1 219 ? -20.773 -6.712 7.839 1.00 96.31 219 ARG A C 1
ATOM 1733 O O . ARG A 1 219 ? -20.083 -6.092 8.649 1.00 96.31 219 ARG A O 1
ATOM 1740 N N . GLY A 1 220 ? -21.872 -6.183 7.295 1.00 96.62 220 GLY A N 1
ATOM 1741 C CA . GLY A 1 220 ? -22.392 -4.856 7.627 1.00 96.62 220 GLY A CA 1
ATOM 1742 C C . GLY A 1 220 ? -21.482 -3.707 7.192 1.00 96.62 220 GLY A C 1
ATOM 1743 O O . GLY A 1 220 ? -21.521 -2.627 7.788 1.00 96.62 220 GLY A O 1
ATOM 1744 N N . VAL A 1 221 ? -20.660 -3.920 6.168 1.00 97.75 221 VAL A N 1
ATOM 1745 C CA . VAL A 1 221 ? -19.768 -2.911 5.592 1.00 97.75 221 VAL A CA 1
ATOM 1746 C C . VAL A 1 221 ? -19.963 -2.837 4.086 1.00 97.75 221 VAL A C 1
ATOM 1748 O O . VAL A 1 221 ? -20.435 -3.764 3.444 1.00 97.75 221 VAL A O 1
ATOM 1751 N N . GLN A 1 222 ? -19.594 -1.710 3.500 1.00 97.38 222 GLN A N 1
ATOM 1752 C CA . GLN A 1 222 ? -19.639 -1.512 2.059 1.00 97.38 222 GLN A CA 1
ATOM 1753 C C . GLN A 1 222 ? -18.346 -0.863 1.592 1.00 97.38 222 GLN A C 1
ATOM 1755 O O . GLN A 1 222 ? -17.808 0.028 2.265 1.00 97.38 222 GLN A O 1
ATOM 1760 N N . MET A 1 223 ? -17.859 -1.301 0.435 1.00 97.75 223 MET A N 1
ATOM 1761 C CA . MET A 1 223 ? -16.724 -0.671 -0.220 1.00 97.75 223 MET A CA 1
ATOM 1762 C C . MET A 1 223 ? -17.102 0.765 -0.597 1.00 97.75 223 MET A C 1
ATOM 1764 O O . MET A 1 223 ? -18.210 1.046 -1.055 1.00 97.75 223 MET A O 1
ATOM 1768 N N . LYS A 1 224 ? -16.188 1.709 -0.392 1.00 97.38 224 LYS A N 1
ATOM 1769 C CA . LYS A 1 224 ? -16.358 3.071 -0.886 1.00 97.38 224 LYS A CA 1
ATOM 1770 C C . LYS A 1 224 ? -16.098 3.103 -2.386 1.00 97.38 224 LYS A C 1
ATOM 1772 O O . LYS A 1 224 ? -15.059 2.655 -2.860 1.00 97.38 224 LYS A O 1
ATOM 1777 N N . GLU A 1 225 ? -17.003 3.737 -3.119 1.00 94.56 225 GLU A N 1
ATOM 1778 C CA . GLU A 1 225 ? -16.826 3.999 -4.550 1.00 94.56 225 GLU A CA 1
ATOM 1779 C C . GLU A 1 225 ? -15.595 4.882 -4.821 1.00 94.56 225 GLU A C 1
ATOM 1781 O O . GLU A 1 225 ? -14.810 4.628 -5.741 1.00 94.56 225 GLU A O 1
ATOM 1786 N N . LYS A 1 226 ? -15.402 5.899 -3.970 1.00 96.62 226 LYS A N 1
ATOM 1787 C CA . LYS A 1 226 ? -14.261 6.813 -3.985 1.00 96.62 226 LYS A CA 1
ATOM 1788 C C . LYS A 1 226 ? -13.524 6.755 -2.651 1.00 96.62 226 LYS A C 1
ATOM 1790 O O . LYS A 1 226 ? -14.115 7.001 -1.597 1.00 96.62 226 LYS A O 1
ATOM 1795 N N . ASN A 1 227 ? -12.227 6.484 -2.720 1.00 97.69 227 ASN A N 1
ATOM 1796 C CA . ASN A 1 227 ? -11.352 6.557 -1.562 1.00 97.69 227 ASN A CA 1
ATOM 1797 C C . ASN A 1 227 ? -11.189 8.004 -1.074 1.00 97.69 227 ASN A C 1
ATOM 1799 O O . ASN A 1 227 ? -11.253 8.960 -1.849 1.00 97.69 227 ASN A O 1
ATOM 1803 N N . THR A 1 228 ? -10.964 8.151 0.226 1.00 96.94 228 THR A N 1
ATOM 1804 C CA . THR A 1 228 ? -10.861 9.442 0.923 1.00 96.94 228 THR A CA 1
ATOM 1805 C C . THR A 1 228 ? -9.549 9.620 1.684 1.00 96.94 228 THR A C 1
ATOM 1807 O O . THR A 1 228 ? -9.230 10.736 2.084 1.00 96.94 228 THR A O 1
ATOM 1810 N N . ILE A 1 229 ? -8.802 8.538 1.896 1.00 96.56 229 ILE A N 1
ATOM 1811 C CA . ILE A 1 229 ? -7.537 8.495 2.629 1.00 96.56 229 ILE A CA 1
ATOM 1812 C C . ILE A 1 229 ? -6.365 8.434 1.653 1.00 96.56 229 ILE A C 1
ATOM 1814 O O . ILE A 1 229 ? -5.415 9.197 1.796 1.00 96.56 229 ILE A O 1
ATOM 1818 N N . VAL A 1 230 ? -6.439 7.532 0.677 1.00 95.75 230 VAL A N 1
ATOM 1819 C CA . VAL A 1 230 ? -5.389 7.277 -0.317 1.00 95.75 230 VAL A CA 1
ATOM 1820 C C . VAL A 1 230 ? -6.037 6.948 -1.654 1.00 95.75 230 VAL A C 1
ATOM 1822 O O . VAL A 1 230 ? -7.106 6.346 -1.691 1.00 95.75 230 VAL A O 1
ATOM 1825 N N . GLU A 1 231 ? -5.431 7.350 -2.766 1.00 96.81 231 GLU A N 1
ATOM 1826 C CA . GLU A 1 231 ? -5.957 7.019 -4.093 1.00 96.81 231 GLU A CA 1
ATOM 1827 C C . GLU A 1 231 ? -6.085 5.503 -4.302 1.00 96.81 231 GLU A C 1
ATOM 1829 O O . GLU A 1 231 ? -5.480 4.704 -3.593 1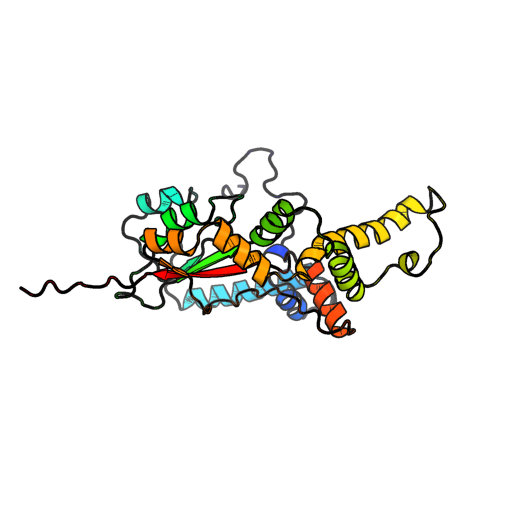.00 96.81 231 GLU A O 1
ATOM 1834 N N . LYS A 1 232 ? -6.896 5.087 -5.282 1.00 96.81 232 LYS A N 1
ATOM 1835 C CA . LYS A 1 232 ? -7.126 3.660 -5.555 1.00 96.81 232 LYS A CA 1
ATOM 1836 C C . LYS A 1 232 ? -5.840 2.915 -5.919 1.00 96.81 232 LYS A C 1
ATOM 1838 O O . LYS A 1 232 ? -5.704 1.758 -5.528 1.00 96.81 232 LYS A O 1
ATOM 1843 N N . TRP A 1 233 ? -4.954 3.598 -6.643 1.00 96.94 233 TRP A N 1
ATOM 1844 C CA . TRP A 1 233 ? -3.716 3.082 -7.216 1.00 96.94 233 TRP A CA 1
ATOM 1845 C C . TRP A 1 233 ? -2.600 4.135 -7.107 1.00 96.94 233 TRP A C 1
ATOM 1847 O O . TRP A 1 233 ? -2.201 4.717 -8.117 1.00 96.94 233 TRP A O 1
ATOM 1857 N N . PRO A 1 234 ? -2.116 4.446 -5.894 1.00 94.06 234 PRO A N 1
ATOM 1858 C CA . PRO A 1 234 ? -1.187 5.558 -5.685 1.00 94.06 234 PRO A CA 1
ATOM 1859 C C . PRO A 1 234 ? 0.151 5.363 -6.413 1.00 94.06 234 PRO A C 1
ATOM 1861 O O . PRO A 1 234 ? 0.826 6.338 -6.728 1.00 94.06 234 PRO A O 1
ATOM 1864 N N . MET A 1 235 ? 0.512 4.112 -6.715 1.00 93.88 235 MET A N 1
ATOM 1865 C CA . MET A 1 235 ? 1.753 3.754 -7.406 1.00 93.88 235 MET A CA 1
ATOM 1866 C C . MET A 1 235 ? 1.576 3.514 -8.911 1.00 93.88 235 MET A C 1
ATOM 1868 O O . MET A 1 235 ? 2.531 3.118 -9.580 1.00 93.88 235 MET A O 1
ATOM 1872 N N . ARG A 1 236 ? 0.376 3.741 -9.467 1.00 95.44 236 ARG A N 1
ATOM 1873 C CA . ARG A 1 236 ? 0.109 3.472 -10.884 1.00 95.44 236 ARG A CA 1
ATOM 1874 C C . ARG A 1 236 ? 0.968 4.352 -11.773 1.00 95.44 236 ARG A C 1
ATOM 1876 O O . ARG A 1 236 ? 0.899 5.580 -11.722 1.00 95.44 236 ARG A O 1
ATOM 1883 N N . PHE A 1 237 ? 1.695 3.708 -12.675 1.00 95.69 237 PHE A N 1
ATOM 1884 C CA . PHE A 1 237 ? 2.373 4.394 -13.759 1.00 95.69 237 PHE A CA 1
ATOM 1885 C C . PHE A 1 237 ? 1.462 4.512 -14.988 1.00 95.69 237 PHE A C 1
ATOM 1887 O O . PHE A 1 237 ? 0.850 3.537 -15.425 1.00 95.69 237 PHE A O 1
ATOM 1894 N N . TYR A 1 238 ? 1.374 5.712 -15.567 1.00 94.25 238 TYR A N 1
ATOM 1895 C CA . TYR A 1 238 ? 0.552 5.974 -16.749 1.00 94.25 238 TYR A CA 1
ATOM 1896 C C . TYR A 1 238 ? 1.407 6.021 -18.017 1.00 94.25 238 TYR A C 1
ATOM 1898 O O . TYR A 1 238 ? 2.228 6.918 -18.221 1.00 94.25 238 TYR A O 1
ATOM 1906 N N . PHE A 1 239 ? 1.163 5.071 -18.914 1.00 94.25 239 PHE A N 1
ATOM 1907 C CA . PHE A 1 239 ? 1.900 4.908 -20.164 1.00 94.25 239 PHE A CA 1
ATOM 1908 C C . PHE A 1 239 ? 1.373 5.839 -21.280 1.00 94.25 239 PHE A C 1
ATOM 1910 O O . PHE A 1 239 ? 0.763 5.381 -22.243 1.00 94.25 239 PHE A O 1
ATOM 1917 N N . ASN A 1 240 ? 1.612 7.152 -21.145 1.00 93.69 240 ASN A N 1
ATOM 1918 C CA . ASN A 1 240 ? 1.114 8.209 -22.052 1.00 93.69 240 ASN A CA 1
ATOM 1919 C C . ASN A 1 240 ? 2.157 8.729 -23.076 1.00 93.69 240 ASN A C 1
ATOM 1921 O O . ASN A 1 240 ? 2.096 9.878 -23.508 1.00 93.69 240 ASN A O 1
ATOM 1925 N N . GLY A 1 241 ? 3.147 7.910 -23.431 1.00 94.31 241 GLY A N 1
ATOM 1926 C CA . GLY A 1 241 ? 4.302 8.262 -24.268 1.00 94.31 241 GLY A CA 1
ATOM 1927 C C . GLY A 1 241 ? 5.656 8.208 -23.521 1.00 94.31 241 GLY A C 1
ATOM 1928 O O . GLY A 1 241 ? 5.762 8.726 -22.402 1.00 94.31 241 GLY A O 1
ATOM 1929 N N . PRO A 1 242 ? 6.716 7.618 -24.114 1.00 95.12 242 PRO A N 1
ATOM 1930 C CA . PRO A 1 242 ? 7.999 7.356 -23.448 1.00 95.12 242 PRO A CA 1
ATOM 1931 C C . PRO A 1 242 ? 8.938 8.578 -23.446 1.00 95.12 242 PRO A C 1
ATOM 1933 O O . PRO A 1 242 ? 10.057 8.546 -23.964 1.00 95.12 242 PRO A O 1
ATOM 1936 N N . THR A 1 243 ? 8.491 9.689 -22.857 1.00 95.62 243 THR A N 1
ATOM 1937 C CA . THR A 1 243 ? 9.330 10.890 -22.689 1.00 95.62 243 THR A CA 1
ATOM 1938 C C . THR A 1 243 ? 10.486 10.638 -21.715 1.00 95.62 243 THR A C 1
ATOM 1940 O O . THR A 1 243 ? 10.385 9.791 -20.830 1.00 95.62 243 THR A O 1
ATOM 1943 N N . ALA A 1 244 ? 11.570 11.420 -21.797 1.00 94.50 244 ALA A N 1
ATOM 1944 C CA . ALA A 1 244 ? 12.698 11.299 -20.863 1.00 94.50 244 ALA A CA 1
ATOM 1945 C C . ALA A 1 244 ? 12.275 11.432 -19.384 1.00 94.50 244 ALA A C 1
ATOM 1947 O O . ALA A 1 244 ? 12.802 10.736 -18.516 1.00 94.50 244 ALA A O 1
ATOM 1948 N N . LYS A 1 245 ? 11.285 12.292 -19.096 1.00 93.94 245 LYS A N 1
ATOM 1949 C CA . LYS A 1 245 ? 10.696 12.417 -17.757 1.00 93.94 245 LYS A CA 1
ATOM 1950 C C . LYS A 1 245 ? 9.960 11.135 -17.355 1.00 93.94 245 LYS A C 1
ATOM 1952 O O . LYS A 1 245 ? 10.228 10.614 -16.277 1.00 93.94 245 LYS A O 1
ATOM 1957 N N . ALA A 1 246 ? 9.106 10.609 -18.231 1.00 95.12 246 ALA A N 1
ATOM 1958 C CA . ALA A 1 246 ? 8.332 9.404 -17.954 1.00 95.12 246 ALA A CA 1
ATOM 1959 C C . ALA A 1 246 ? 9.233 8.173 -17.753 1.00 95.12 246 ALA A C 1
ATOM 1961 O O . ALA A 1 246 ? 9.004 7.396 -16.833 1.00 95.12 246 ALA A O 1
ATOM 1962 N N . LYS A 1 247 ? 10.316 8.036 -18.531 1.00 95.12 247 LYS A N 1
ATOM 1963 C CA . LYS A 1 247 ? 11.338 6.995 -18.316 1.00 95.12 247 LYS A CA 1
ATOM 1964 C C . LYS A 1 247 ? 11.996 7.103 -16.942 1.00 95.12 247 LYS A C 1
ATOM 1966 O O . LYS A 1 247 ? 12.160 6.102 -16.255 1.00 95.12 247 LYS A O 1
ATOM 1971 N N . LYS A 1 248 ? 12.332 8.322 -16.506 1.00 92.19 248 LYS A N 1
ATOM 1972 C CA . LYS A 1 248 ? 12.900 8.566 -15.172 1.00 92.19 248 LYS A CA 1
ATOM 1973 C C . LYS A 1 248 ? 11.910 8.228 -14.053 1.00 92.19 248 LYS A C 1
ATOM 1975 O O . LYS A 1 248 ? 12.315 7.672 -13.037 1.00 92.19 248 LYS A O 1
ATOM 1980 N N . GLU A 1 249 ? 10.636 8.574 -14.215 1.00 92.50 249 GLU A N 1
ATOM 1981 C CA . GLU A 1 249 ? 9.573 8.244 -13.255 1.00 92.50 249 GLU A CA 1
ATOM 1982 C C . GLU A 1 249 ? 9.326 6.733 -13.190 1.00 92.50 249 GLU A C 1
ATOM 1984 O O . GLU A 1 249 ? 9.248 6.177 -12.098 1.00 92.50 249 GLU A O 1
ATOM 1989 N N . PHE A 1 250 ? 9.317 6.052 -14.336 1.00 94.81 250 PHE A N 1
ATOM 1990 C CA . PHE A 1 250 ? 9.202 4.599 -14.387 1.00 94.81 250 PHE A CA 1
ATOM 1991 C C . PHE A 1 250 ? 10.415 3.909 -13.760 1.00 94.81 250 PHE A C 1
ATOM 1993 O O . PHE A 1 250 ? 10.261 3.020 -12.931 1.00 94.81 250 PHE A O 1
ATOM 2000 N N . ALA A 1 251 ? 11.631 4.373 -14.059 1.00 92.06 251 ALA A N 1
ATOM 2001 C CA . ALA A 1 251 ? 12.843 3.875 -13.417 1.00 92.06 251 ALA A CA 1
ATOM 2002 C C . ALA A 1 251 ? 12.805 4.061 -11.891 1.00 92.06 251 ALA A C 1
ATOM 2004 O O . ALA A 1 251 ? 13.230 3.164 -11.172 1.00 92.06 251 ALA A O 1
ATOM 2005 N N . ARG A 1 252 ? 12.258 5.182 -11.390 1.00 90.50 252 ARG A N 1
ATOM 2006 C CA . ARG A 1 252 ? 12.036 5.397 -9.949 1.00 90.50 252 ARG A CA 1
ATOM 2007 C C . ARG A 1 252 ? 11.056 4.380 -9.365 1.00 90.50 252 ARG A C 1
ATOM 2009 O O . ARG A 1 252 ? 11.350 3.847 -8.302 1.00 90.50 252 ARG A O 1
ATOM 2016 N N . LEU A 1 253 ? 9.945 4.089 -10.048 1.00 92.69 253 LEU A N 1
ATOM 2017 C CA . LEU A 1 253 ? 9.008 3.042 -9.627 1.00 92.69 253 LEU A CA 1
ATOM 2018 C C . LEU A 1 253 ? 9.708 1.676 -9.565 1.00 92.69 253 LEU A C 1
ATOM 2020 O O . LEU A 1 253 ? 9.687 1.036 -8.522 1.00 92.69 253 LEU A O 1
ATOM 2024 N N . LEU A 1 254 ? 10.420 1.281 -10.626 1.00 91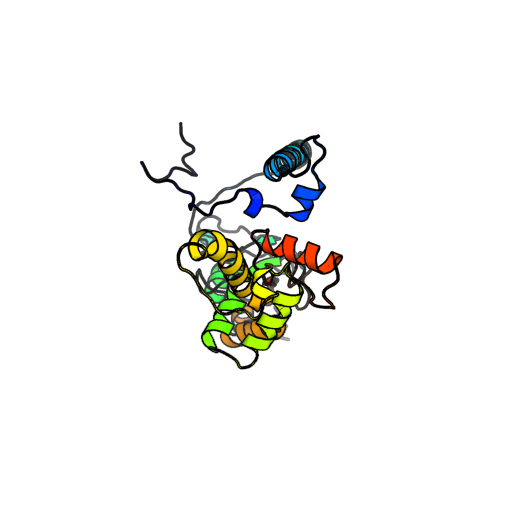.56 254 LEU A N 1
ATOM 2025 C CA . LEU A 1 254 ? 11.142 -0.001 -10.692 1.00 91.56 254 LEU A CA 1
ATOM 2026 C C . LEU A 1 254 ? 12.341 -0.113 -9.740 1.00 91.56 254 LEU A C 1
ATOM 2028 O O . LEU A 1 254 ? 12.904 -1.194 -9.599 1.00 91.56 254 LEU A O 1
ATOM 2032 N N . SER A 1 255 ? 12.807 1.003 -9.185 1.00 88.62 255 SER A N 1
ATOM 2033 C CA . SER A 1 255 ? 13.858 1.043 -8.162 1.00 88.62 255 SER A CA 1
ATOM 2034 C C . SER A 1 255 ? 13.295 1.208 -6.752 1.00 88.62 255 SER A C 1
ATOM 2036 O O . SER A 1 255 ? 14.062 1.226 -5.794 1.00 88.62 255 SER A O 1
ATOM 2038 N N . SER A 1 256 ? 11.979 1.363 -6.620 1.00 88.56 256 SER A N 1
ATOM 2039 C CA . SER A 1 256 ? 11.293 1.301 -5.337 1.00 88.56 256 SER A CA 1
ATOM 2040 C C . SER A 1 256 ? 10.933 -0.146 -5.000 1.00 88.56 256 SER A C 1
ATOM 2042 O O . SER A 1 256 ? 11.095 -1.043 -5.822 1.00 88.56 256 SER A O 1
ATOM 2044 N N . HIS A 1 257 ? 10.405 -0.366 -3.799 1.00 88.00 257 HIS A N 1
ATOM 2045 C CA . HIS A 1 257 ? 9.868 -1.667 -3.388 1.00 88.00 257 HIS A CA 1
ATOM 2046 C C . HIS A 1 257 ? 8.371 -1.802 -3.694 1.00 88.00 257 HIS A C 1
ATOM 2048 O O . HIS A 1 257 ? 7.689 -2.637 -3.108 1.00 88.00 257 HIS A O 1
ATOM 2054 N N . HIS A 1 258 ? 7.861 -0.955 -4.591 1.00 91.38 258 HIS A N 1
ATOM 2055 C CA . HIS A 1 258 ? 6.484 -0.988 -5.052 1.00 91.38 258 HIS A CA 1
ATOM 2056 C C . HIS A 1 258 ? 6.342 -1.825 -6.319 1.00 91.38 258 HIS A C 1
ATOM 2058 O O . HIS A 1 258 ? 7.197 -1.797 -7.204 1.00 91.38 258 HIS A O 1
ATOM 2064 N N . ILE A 1 259 ? 5.216 -2.520 -6.429 1.00 90.94 259 ILE A N 1
ATOM 2065 C CA . ILE A 1 259 ? 4.852 -3.338 -7.593 1.00 90.94 259 ILE A CA 1
ATOM 2066 C C . ILE A 1 259 ? 4.136 -2.516 -8.678 1.00 90.94 259 ILE A C 1
ATOM 2068 O O . ILE A 1 259 ? 3.977 -2.973 -9.809 1.00 90.94 259 ILE A O 1
ATOM 2072 N N . GLY A 1 260 ? 3.694 -1.293 -8.356 1.00 93.56 260 GLY A N 1
ATOM 2073 C CA . GLY A 1 260 ? 3.068 -0.355 -9.299 1.00 93.56 260 GLY A CA 1
ATOM 2074 C C . GLY A 1 260 ? 1.581 -0.601 -9.556 1.00 93.56 260 GLY A C 1
ATOM 2075 O O . GLY A 1 260 ? 0.962 0.097 -10.360 1.00 93.56 260 GLY A O 1
ATOM 2076 N N . HIS A 1 261 ? 1.011 -1.592 -8.881 1.00 95.12 261 HIS A N 1
ATOM 2077 C CA . HIS A 1 261 ? -0.388 -1.987 -8.970 1.00 95.12 261 HIS A CA 1
ATOM 2078 C C . HIS A 1 261 ? -0.925 -2.430 -7.599 1.00 95.12 261 HIS A C 1
ATOM 2080 O O . HIS A 1 261 ? -1.746 -3.332 -7.488 1.00 95.12 261 HIS A O 1
ATOM 2086 N N . GLU A 1 262 ? -0.473 -1.767 -6.536 1.00 95.81 262 GLU A N 1
ATOM 2087 C CA . GLU A 1 262 ? -1.041 -1.882 -5.197 1.00 95.81 262 GLU A CA 1
ATOM 2088 C C . GLU A 1 262 ? -2.429 -1.242 -5.163 1.00 95.81 262 GLU A C 1
ATOM 2090 O O . GLU A 1 262 ? -2.583 -0.027 -5.353 1.00 95.81 262 GLU A O 1
ATOM 2095 N N . ARG A 1 263 ? -3.458 -2.050 -4.899 1.00 97.69 263 ARG A N 1
ATOM 2096 C CA . ARG A 1 263 ? -4.840 -1.569 -4.852 1.00 97.69 263 ARG A CA 1
ATOM 2097 C C . ARG A 1 263 ? -5.254 -1.235 -3.430 1.00 97.69 263 ARG A C 1
ATOM 2099 O O . ARG A 1 263 ? -5.434 -2.132 -2.615 1.00 97.69 263 ARG A O 1
ATOM 2106 N N . TYR A 1 264 ? -5.554 0.029 -3.153 1.00 98.25 264 TYR A N 1
ATOM 2107 C CA . TYR A 1 264 ? -6.072 0.431 -1.842 1.00 98.25 264 TYR A CA 1
ATOM 2108 C C . TYR A 1 264 ? -7.595 0.452 -1.793 1.00 98.25 264 TYR A C 1
ATOM 2110 O O . TYR A 1 264 ? -8.230 1.248 -2.483 1.00 98.25 264 TYR A O 1
ATOM 2118 N N . VAL A 1 265 ? -8.212 -0.353 -0.939 1.00 98.44 265 VAL A N 1
ATOM 2119 C CA . VAL A 1 265 ? -9.673 -0.408 -0.803 1.00 98.44 265 VAL A CA 1
ATOM 2120 C C . VAL A 1 265 ? -10.100 0.150 0.547 1.00 98.44 265 VAL A C 1
ATOM 2122 O O . VAL A 1 265 ? -9.586 -0.246 1.593 1.00 98.44 265 VAL A O 1
ATOM 2125 N N . GLU A 1 266 ? -11.066 1.067 0.520 1.00 98.62 266 GLU A N 1
ATOM 2126 C CA . GLU A 1 266 ? -11.702 1.594 1.722 1.00 98.62 266 GLU A CA 1
ATOM 2127 C C . GLU A 1 266 ? -13.085 0.980 1.925 1.00 98.62 266 GLU A C 1
ATOM 2129 O O . GLU A 1 266 ? -13.916 1.004 1.019 1.00 98.62 266 GLU A O 1
ATOM 2134 N N . TRP A 1 267 ? -13.366 0.522 3.142 1.00 98.56 267 TRP A N 1
ATOM 2135 C CA . TRP A 1 267 ? -14.684 0.054 3.563 1.00 98.56 267 TRP A CA 1
ATOM 2136 C C . TRP A 1 267 ? -15.251 0.973 4.640 1.00 98.56 267 TRP A C 1
ATOM 2138 O O . TRP A 1 267 ? -14.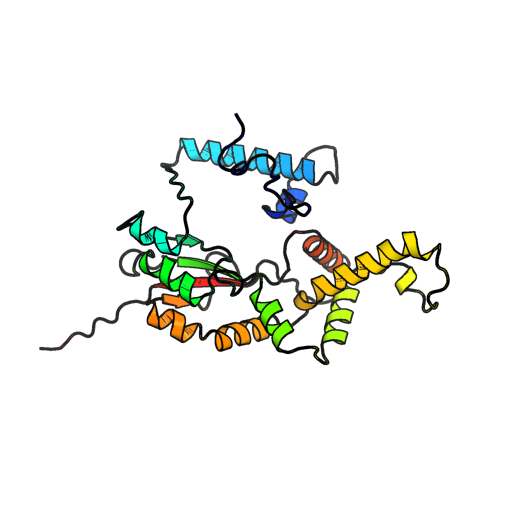518 1.483 5.491 1.00 98.56 267 TRP A O 1
ATOM 2148 N N . LYS A 1 268 ? -16.565 1.186 4.616 1.00 97.88 268 LYS A N 1
ATOM 2149 C CA . LYS A 1 268 ? -17.308 1.927 5.645 1.00 97.88 268 LYS A CA 1
ATOM 2150 C C . LYS A 1 268 ? -18.442 1.069 6.189 1.00 97.88 268 LYS A C 1
ATOM 2152 O O . LYS A 1 268 ? -19.009 0.268 5.448 1.00 97.88 268 LYS A O 1
ATOM 2157 N N . ALA A 1 269 ? -18.805 1.265 7.452 1.00 97.19 269 ALA A N 1
ATOM 2158 C CA . ALA A 1 269 ? -19.980 0.613 8.020 1.00 97.19 269 ALA A CA 1
ATOM 2159 C C . ALA A 1 269 ? -21.252 1.010 7.247 1.00 97.19 269 ALA A C 1
ATOM 2161 O O . ALA A 1 269 ? -21.417 2.160 6.821 1.00 97.19 269 ALA A O 1
ATOM 2162 N N . MET A 1 270 ? -22.152 0.051 7.048 1.00 94.56 270 MET A N 1
ATOM 2163 C CA . MET A 1 270 ? -23.479 0.316 6.504 1.00 94.56 270 MET A CA 1
ATOM 2164 C C . MET A 1 270 ? -24.352 0.960 7.583 1.00 94.56 270 MET A C 1
ATOM 2166 O O . MET A 1 270 ? -24.260 0.620 8.763 1.00 94.56 270 MET A O 1
ATOM 2170 N N . ARG A 1 271 ? -25.213 1.898 7.180 1.00 86.12 271 ARG A N 1
ATOM 2171 C CA . ARG A 1 271 ? -26.262 2.407 8.070 1.00 86.12 271 ARG A CA 1
ATOM 2172 C C . ARG A 1 271 ? -27.299 1.306 8.238 1.00 86.12 271 ARG A C 1
ATOM 2174 O O . ARG A 1 271 ? -27.745 0.739 7.242 1.00 86.12 271 ARG A O 1
ATOM 2181 N N . LYS A 1 272 ? -27.681 1.003 9.478 1.00 74.50 272 LYS A N 1
ATOM 2182 C CA . LYS A 1 272 ? -28.825 0.119 9.714 1.00 74.50 272 LYS A CA 1
ATOM 2183 C C . LYS A 1 272 ? -30.081 0.859 9.262 1.00 74.50 272 LYS A C 1
ATOM 2185 O O . LYS A 1 272 ? -30.335 1.968 9.725 1.00 74.50 272 LYS A O 1
ATOM 2190 N N . PHE A 1 273 ? -30.858 0.264 8.363 1.00 58.22 273 PHE A N 1
ATOM 2191 C CA . PHE A 1 273 ? -32.208 0.749 8.106 1.00 58.22 273 PHE A CA 1
ATOM 2192 C C . PHE A 1 273 ? -33.055 0.391 9.325 1.00 58.22 273 PHE A C 1
ATOM 2194 O O . PHE A 1 273 ? -33.231 -0.786 9.637 1.00 58.22 273 PHE A O 1
ATOM 2201 N N . VAL A 1 274 ? -33.529 1.403 10.049 1.00 50.75 274 VAL A N 1
ATOM 2202 C CA . VAL A 1 274 ? -34.614 1.214 11.009 1.00 50.75 274 VAL A CA 1
ATOM 2203 C C . VAL A 1 274 ? -35.863 1.013 10.162 1.00 50.75 274 VAL A C 1
ATOM 2205 O O . VAL A 1 274 ? -36.322 1.949 9.512 1.00 50.75 274 VAL A O 1
ATOM 2208 N N . ILE A 1 275 ? -36.367 -0.217 10.099 1.00 46.19 275 ILE A N 1
ATOM 2209 C CA . ILE A 1 275 ? -37.746 -0.432 9.674 1.00 46.19 275 ILE A CA 1
ATOM 2210 C C . ILE A 1 275 ? -38.572 0.041 10.867 1.00 46.19 275 ILE A C 1
ATOM 2212 O O . ILE A 1 275 ? -38.582 -0.615 11.906 1.00 46.19 275 ILE A O 1
ATOM 2216 N N . GLU A 1 276 ? -39.175 1.224 10.763 1.00 43.56 276 GLU A N 1
ATOM 2217 C CA . GLU A 1 276 ? -40.259 1.592 11.666 1.00 43.56 276 GLU A CA 1
ATOM 2218 C C . GLU A 1 276 ? -41.387 0.589 11.411 1.00 43.56 276 GLU A C 1
ATOM 2220 O O . GLU A 1 276 ? -42.083 0.661 10.399 1.00 43.56 276 GLU A O 1
ATOM 2225 N N . GLU A 1 277 ? -41.528 -0.399 12.296 1.00 45.16 277 GLU A N 1
ATOM 2226 C CA . GLU A 1 277 ? -42.777 -1.141 12.407 1.00 45.16 277 GLU A CA 1
ATOM 2227 C C . GLU A 1 277 ? -43.828 -0.134 12.876 1.00 45.16 277 GLU A C 1
ATOM 2229 O O . GLU A 1 277 ? -43.905 0.228 14.050 1.00 45.16 277 GLU A O 1
ATOM 2234 N N . SER A 1 278 ? -44.588 0.391 11.920 1.00 44.06 278 SER A N 1
ATOM 2235 C CA . SER A 1 278 ? -45.806 1.143 12.176 1.00 44.06 278 SER A CA 1
ATOM 2236 C C . SER A 1 278 ? -46.782 0.233 12.926 1.00 44.06 278 SER A C 1
ATOM 2238 O O . SER A 1 278 ? -47.339 -0.690 12.326 1.00 44.06 278 SER A O 1
ATOM 2240 N N . LEU A 1 279 ? -46.915 0.480 14.232 1.00 43.84 279 LEU A N 1
ATOM 2241 C CA . LEU A 1 279 ? -48.005 0.004 15.090 1.00 43.84 279 LEU A CA 1
ATOM 2242 C C . LEU A 1 279 ? -49.373 0.465 14.573 1.00 43.84 279 LEU A C 1
ATOM 2244 O O . LEU A 1 279 ? -49.464 1.622 14.100 1.00 43.84 279 LEU A O 1
#

Mean predicted aligned error: 7.73 Å

Organism: Gaeumannomyces tritici (strain R3-111a-1) (NCBI:txid644352)